Protein AF-A0A934BGX0-F1 (afdb_monomer_lite)

Sequence (223 aa):
MKITLNAKIITLFVIAGLLPFIITGVLSYEIASKSLHDQSFNQLVSVRDLKKRQIEGYFERIRADIAALSEDPTVCNAMKEMKRAFEEIGAERTHELYVTKNPFKKEKKIDYLNAIDGSEYSSLHALYHPYFKGLLEKCGYYDIFLIDPETGSIIYSAYKELDFGSNLINGPYANTNIAKLYKEVNNTAEHNVVTMIDFEPYAPSDFAPASFIATPISDGFNK

pLDDT: mean 93.62, std 8.59, range [42.03, 98.75]

Secondary structure (DSSP, 8-state):
-PPPHHHHHHHHHHHHHHHHHHHHHHHHHHHHHHHHHHHHHHHHHHHHHHHHHHHHHHHHHHHHHHHHHHT-HHHHHHHHHHHHHHHHH-HHHHHIIIIIS-SS-GGGGGG-----S--HHHHHHHHHHHHHHHHHHHHT-S--EEE-TTT-BEEEESS--TTTT-BTTTSTTTTSHHHHHHHHHHT-S-TT--EEEEEEEEGGGTTEEEEEEE-----SS--

Structure (mmCIF, N/CA/C/O backbone):
data_AF-A0A934BGX0-F1
#
_entry.id   AF-A0A934BGX0-F1
#
loop_
_atom_site.group_PDB
_atom_site.id
_atom_site.type_symbol
_atom_site.label_atom_id
_atom_site.label_alt_id
_atom_site.label_comp_id
_atom_site.label_asym_id
_atom_site.label_entity_id
_atom_site.label_seq_id
_atom_site.pdbx_PDB_ins_code
_atom_site.Cartn_x
_atom_site.Cartn_y
_atom_site.Cartn_z
_atom_site.occupancy
_atom_site.B_iso_or_equiv
_atom_site.auth_seq_id
_atom_site.auth_comp_id
_atom_site.auth_asym_id
_atom_site.auth_atom_id
_atom_site.pdbx_PDB_model_num
ATOM 1 N N . MET A 1 1 ? -71.531 4.951 57.708 1.00 55.88 1 MET A N 1
ATOM 2 C CA . MET A 1 1 ? -71.325 3.533 58.082 1.00 55.88 1 MET A CA 1
ATOM 3 C C . MET A 1 1 ? -70.183 3.473 59.099 1.00 55.88 1 MET A C 1
ATOM 5 O O . MET A 1 1 ? -69.076 3.863 58.751 1.00 55.88 1 MET A O 1
ATOM 9 N N . LYS A 1 2 ? -70.441 3.142 60.376 1.00 68.19 2 LYS A N 1
ATOM 10 C CA . LYS A 1 2 ? -69.383 3.098 61.408 1.00 68.19 2 LYS A CA 1
ATOM 11 C C . LYS A 1 2 ? -68.560 1.819 61.225 1.00 68.19 2 LYS A C 1
ATOM 13 O O . LYS A 1 2 ? -69.104 0.727 61.324 1.00 68.19 2 LYS A O 1
ATOM 18 N N . ILE A 1 3 ? -67.269 1.968 60.944 1.00 76.00 3 ILE A N 1
ATOM 19 C CA . ILE A 1 3 ? -66.327 0.848 60.808 1.00 76.00 3 ILE A CA 1
ATOM 20 C C . ILE A 1 3 ? -66.162 0.166 62.177 1.00 76.00 3 ILE A C 1
ATOM 22 O O . ILE A 1 3 ? -65.943 0.854 63.180 1.00 76.00 3 ILE A O 1
ATOM 26 N N . THR A 1 4 ? -66.262 -1.167 62.222 1.00 86.94 4 THR A N 1
ATOM 27 C CA . THR A 1 4 ? -66.072 -1.973 63.440 1.00 86.94 4 THR A CA 1
ATOM 28 C C . THR A 1 4 ? -64.607 -1.948 63.898 1.00 86.94 4 THR A C 1
ATOM 30 O O . THR A 1 4 ? -63.692 -1.792 63.090 1.00 86.94 4 THR A O 1
ATOM 33 N N . LEU A 1 5 ? -64.361 -2.086 65.206 1.00 85.44 5 LEU A N 1
ATOM 34 C CA . LEU A 1 5 ? -63.014 -1.995 65.792 1.00 85.44 5 LEU A CA 1
ATOM 35 C C . LEU A 1 5 ? -62.023 -2.989 65.152 1.00 85.44 5 LEU A C 1
ATOM 37 O O . LEU A 1 5 ? -60.900 -2.610 64.831 1.00 85.44 5 LEU A O 1
ATOM 41 N N . ASN A 1 6 ? -62.473 -4.215 64.869 1.00 83.19 6 ASN A N 1
ATOM 42 C CA . ASN A 1 6 ? -61.667 -5.249 64.212 1.00 83.19 6 ASN A CA 1
ATOM 43 C C . ASN A 1 6 ? -61.209 -4.833 62.806 1.00 83.19 6 ASN A C 1
ATOM 45 O O . ASN A 1 6 ? -60.045 -5.017 62.464 1.00 83.19 6 ASN A O 1
ATOM 49 N N . ALA A 1 7 ? -62.089 -4.213 62.012 1.00 85.25 7 ALA A N 1
ATOM 50 C CA . ALA A 1 7 ? -61.729 -3.727 60.683 1.00 85.25 7 ALA A CA 1
ATOM 51 C C . ALA A 1 7 ? -60.673 -2.610 60.745 1.00 85.25 7 ALA A C 1
ATOM 53 O O . ALA A 1 7 ? -59.767 -2.589 59.921 1.00 85.25 7 ALA A O 1
ATOM 54 N N . LYS A 1 8 ? -60.716 -1.724 61.753 1.00 85.56 8 LYS A N 1
ATOM 55 C CA . LYS A 1 8 ? -59.686 -0.681 61.927 1.00 85.56 8 LYS A CA 1
ATOM 56 C C . LYS A 1 8 ? -58.306 -1.262 62.237 1.00 85.56 8 LYS A C 1
ATOM 58 O O . LYS A 1 8 ? -57.317 -0.790 61.685 1.00 85.56 8 LYS A O 1
ATOM 63 N N . ILE A 1 9 ? -58.249 -2.274 63.105 1.00 88.56 9 ILE A N 1
ATOM 64 C CA . ILE A 1 9 ? -56.993 -2.932 63.492 1.00 88.56 9 ILE A CA 1
ATOM 65 C C . ILE A 1 9 ? -56.390 -3.666 62.287 1.00 88.56 9 ILE A C 1
ATOM 67 O O . ILE A 1 9 ? -55.212 -3.486 61.994 1.00 88.56 9 ILE A O 1
ATOM 71 N N . ILE A 1 10 ? -57.200 -4.419 61.534 1.00 89.69 10 ILE A N 1
ATOM 72 C CA . ILE A 1 10 ? -56.742 -5.145 60.338 1.00 89.69 10 ILE A CA 1
ATOM 73 C C . ILE A 1 10 ? -56.203 -4.177 59.277 1.00 89.69 10 ILE A C 1
ATOM 75 O O . ILE A 1 10 ? -55.109 -4.393 58.761 1.00 89.69 10 ILE A O 1
ATOM 79 N N . THR A 1 11 ? -56.910 -3.079 58.989 1.00 88.81 11 THR A N 1
ATOM 80 C CA . THR A 1 11 ? -56.446 -2.081 58.011 1.00 88.81 11 THR A CA 1
ATOM 81 C C . THR A 1 11 ? -55.114 -1.450 58.420 1.00 88.81 11 THR A C 1
ATOM 83 O O . THR A 1 11 ? -54.248 -1.254 57.570 1.00 88.81 11 THR A O 1
ATOM 86 N N . LEU A 1 12 ? -54.916 -1.173 59.713 1.00 90.69 12 LEU A N 1
ATOM 87 C CA . LEU A 1 12 ? -53.654 -0.636 60.226 1.00 90.69 12 LEU A CA 1
ATOM 88 C C . LEU A 1 12 ? -52.491 -1.613 59.996 1.00 90.69 12 LEU A C 1
ATOM 90 O O . LEU A 1 12 ? -51.444 -1.201 59.503 1.00 90.69 12 LEU A O 1
ATOM 94 N N . PHE A 1 13 ? -52.684 -2.900 60.299 1.00 91.56 13 PHE A N 1
ATOM 95 C CA . PHE A 1 13 ? -51.665 -3.932 60.076 1.00 91.56 13 PHE A CA 1
ATOM 96 C C . PHE A 1 13 ? -51.359 -4.150 58.590 1.00 91.56 13 PHE A C 1
ATOM 98 O O . PHE A 1 13 ? -50.195 -4.294 58.223 1.00 91.56 13 PHE A O 1
ATOM 105 N N . VAL A 1 14 ? -52.377 -4.123 57.726 1.00 92.06 14 VAL A N 1
ATOM 106 C CA . VAL A 1 14 ? -52.204 -4.245 56.269 1.00 92.06 14 VAL A CA 1
ATOM 107 C C . VAL A 1 14 ? -51.388 -3.078 55.717 1.00 92.06 14 VAL A C 1
ATOM 109 O O . VAL A 1 14 ? -50.445 -3.303 54.963 1.00 92.06 14 VAL A O 1
ATOM 112 N N . ILE A 1 15 ? -51.694 -1.843 56.124 1.00 92.00 15 ILE A N 1
ATOM 113 C CA . ILE A 1 15 ? -50.919 -0.666 55.709 1.00 92.00 15 ILE A CA 1
ATOM 114 C C . ILE A 1 15 ? -49.491 -0.747 56.261 1.00 92.00 15 ILE A C 1
ATOM 116 O O . ILE A 1 15 ? -48.544 -0.530 55.510 1.00 92.00 15 ILE A O 1
ATOM 120 N N . ALA A 1 16 ? -49.324 -1.108 57.537 1.00 92.38 16 ALA A N 1
ATOM 121 C CA . ALA A 1 16 ? -48.012 -1.224 58.169 1.00 92.38 16 ALA A CA 1
ATOM 122 C C . ALA A 1 16 ? -47.118 -2.296 57.518 1.00 92.38 16 ALA A C 1
ATOM 124 O O . ALA A 1 16 ? -45.903 -2.136 57.516 1.00 92.38 16 ALA A O 1
ATOM 125 N N . GLY A 1 17 ? -47.698 -3.361 56.952 1.00 91.31 17 GLY A N 1
ATOM 126 C CA . GLY A 1 17 ? -46.958 -4.398 56.226 1.00 91.31 17 GLY A CA 1
ATOM 127 C C . GLY A 1 17 ? -46.719 -4.079 54.745 1.00 91.31 17 GLY A C 1
ATOM 128 O O . GLY A 1 17 ? -45.614 -4.274 54.243 1.00 91.31 17 GLY A O 1
ATOM 129 N N . LEU A 1 18 ? -47.732 -3.571 54.035 1.00 94.56 18 LEU A N 1
ATOM 130 C CA . LEU A 1 18 ? -47.643 -3.313 52.592 1.00 94.56 18 LEU A CA 1
ATOM 131 C C . LEU A 1 18 ? -46.822 -2.070 52.258 1.00 94.56 18 LEU A C 1
ATOM 133 O O . LEU A 1 18 ? -46.122 -2.058 51.250 1.00 94.56 18 LEU A O 1
ATOM 137 N N . LEU A 1 19 ? -46.903 -1.023 53.078 1.00 93.06 19 LEU A N 1
ATOM 138 C CA . LEU A 1 19 ? -46.254 0.250 52.775 1.00 93.06 19 LEU A CA 1
ATOM 139 C C . LEU A 1 19 ? -44.718 0.133 52.741 1.00 93.06 19 LEU A C 1
ATOM 141 O O . LEU A 1 19 ? -44.136 0.547 51.737 1.00 93.06 19 LEU A O 1
ATOM 145 N N . PRO A 1 20 ? -44.046 -0.501 53.724 1.00 94.75 20 PRO A N 1
ATOM 146 C CA . PRO A 1 20 ? -42.614 -0.774 53.633 1.00 94.75 20 PRO A CA 1
ATOM 147 C C . PRO A 1 20 ? -42.264 -1.652 52.432 1.00 94.75 20 PRO A C 1
ATOM 149 O O . PRO A 1 20 ? -41.275 -1.377 51.766 1.00 94.75 20 PRO A O 1
ATOM 152 N N . PHE A 1 21 ? -43.094 -2.655 52.117 1.00 95.62 21 PHE A N 1
ATOM 153 C CA . PHE A 1 21 ? -42.855 -3.565 50.996 1.00 95.62 21 PHE A CA 1
ATOM 154 C C . PHE A 1 21 ? -42.872 -2.838 49.644 1.00 95.62 21 PHE A C 1
ATOM 156 O O . PHE A 1 21 ? -41.982 -3.038 48.818 1.00 95.62 21 PHE A O 1
ATOM 163 N N . ILE A 1 22 ? -43.842 -1.943 49.434 1.00 95.56 22 ILE A N 1
ATOM 164 C CA . ILE A 1 22 ? -43.929 -1.112 48.225 1.00 95.56 22 ILE A CA 1
ATOM 165 C C . ILE A 1 22 ? -42.720 -0.178 48.134 1.00 95.56 22 ILE A C 1
ATOM 167 O O . ILE A 1 22 ? -42.096 -0.104 47.078 1.00 95.56 22 ILE A O 1
ATOM 171 N N . ILE A 1 23 ? -42.354 0.489 49.236 1.00 95.56 23 ILE A N 1
ATOM 172 C CA . ILE A 1 23 ? -41.185 1.379 49.275 1.00 95.56 23 ILE A CA 1
ATOM 173 C C . ILE A 1 23 ? -39.917 0.599 48.922 1.00 95.56 23 ILE A C 1
ATOM 175 O O . ILE A 1 23 ? -39.161 1.026 48.051 1.00 95.56 23 ILE A O 1
ATOM 179 N N . THR A 1 24 ? -39.706 -0.569 49.536 1.00 96.06 24 THR A N 1
ATOM 180 C CA . THR A 1 24 ? -38.562 -1.423 49.205 1.00 96.06 24 THR A CA 1
ATOM 181 C C . THR A 1 24 ? -38.605 -1.885 47.757 1.00 96.06 24 THR A C 1
ATOM 183 O O . THR A 1 24 ? -37.580 -1.839 47.099 1.00 96.06 24 THR A O 1
ATOM 186 N N . GLY A 1 25 ? -39.772 -2.261 47.227 1.00 96.94 25 GLY A N 1
ATOM 187 C CA . GLY A 1 25 ? -39.913 -2.708 45.843 1.00 96.94 25 GLY A CA 1
ATOM 188 C C . GLY A 1 25 ? -39.548 -1.622 44.833 1.00 96.94 25 GLY A C 1
ATOM 189 O O . GLY A 1 25 ? -38.800 -1.896 43.899 1.00 96.94 25 GLY A O 1
ATOM 190 N N . VAL A 1 26 ? -40.014 -0.386 45.043 1.00 97.00 26 VAL A N 1
ATOM 191 C CA . VAL A 1 26 ? -39.687 0.757 44.173 1.00 97.00 26 VAL A CA 1
ATOM 192 C C . VAL A 1 26 ? -38.203 1.103 44.265 1.00 97.00 26 VAL A C 1
ATOM 194 O O . VAL A 1 26 ? -37.542 1.182 43.234 1.00 97.00 26 VAL A O 1
ATOM 197 N N . LEU A 1 27 ? -37.651 1.221 45.479 1.00 97.19 27 LEU A N 1
ATOM 198 C CA . LEU A 1 27 ? -36.223 1.499 45.669 1.00 97.19 27 LEU A CA 1
ATOM 199 C C . LEU A 1 27 ? -35.347 0.392 45.067 1.00 97.19 27 LEU A C 1
ATOM 201 O O . LEU A 1 27 ? -34.373 0.679 44.376 1.00 97.19 27 LEU A O 1
ATOM 205 N N . SER A 1 28 ? -35.699 -0.878 45.286 1.00 97.31 28 SER A N 1
ATOM 206 C CA . SER A 1 28 ? -34.993 -2.018 44.698 1.00 97.31 28 SER A CA 1
ATOM 207 C C . SER A 1 28 ? -35.088 -2.020 43.177 1.00 97.31 28 SER A C 1
ATOM 209 O O . SER A 1 28 ? -34.086 -2.295 42.524 1.00 97.31 28 SER A O 1
ATOM 211 N N . TYR A 1 29 ? -36.248 -1.690 42.605 1.00 96.75 29 TYR A N 1
ATOM 212 C CA . TYR A 1 29 ? -36.420 -1.584 41.158 1.00 96.75 29 TYR A CA 1
ATOM 213 C C . TYR A 1 29 ? -35.572 -0.452 40.564 1.00 96.75 29 TYR A C 1
ATOM 215 O O . TYR A 1 29 ? -34.879 -0.674 39.573 1.00 96.75 29 TYR A O 1
ATOM 223 N N . GLU A 1 30 ? -35.561 0.733 41.180 1.00 96.12 30 GLU A N 1
ATOM 224 C CA . GLU A 1 30 ? -34.737 1.864 40.737 1.00 96.12 30 GLU A CA 1
ATOM 225 C C . GLU A 1 30 ? -33.240 1.549 40.819 1.00 96.12 30 GLU A C 1
ATOM 227 O O . GLU A 1 30 ? -32.511 1.782 39.854 1.00 96.12 30 GLU A O 1
ATOM 232 N N . ILE A 1 31 ? -32.782 0.964 41.932 1.00 96.25 31 ILE A N 1
ATOM 233 C CA . ILE A 1 31 ? -31.381 0.562 42.119 1.00 96.25 31 ILE A CA 1
ATOM 234 C C . ILE A 1 31 ? -30.989 -0.516 41.105 1.00 96.25 31 ILE A C 1
ATOM 236 O O . ILE A 1 31 ? -29.939 -0.399 40.474 1.00 96.25 31 ILE A O 1
ATOM 240 N N . ALA A 1 32 ? -31.819 -1.547 40.922 1.00 96.62 32 ALA A N 1
ATOM 241 C CA . ALA A 1 32 ? -31.542 -2.632 39.984 1.00 96.62 32 ALA A CA 1
ATOM 242 C C . ALA A 1 32 ? -31.513 -2.129 38.536 1.00 96.62 32 ALA A C 1
ATOM 244 O O . ALA A 1 32 ? -30.578 -2.437 37.800 1.00 96.62 32 ALA A O 1
ATOM 245 N N . SER A 1 33 ? -32.494 -1.313 38.145 1.00 96.56 33 SER A N 1
ATOM 246 C CA . SER A 1 33 ? -32.567 -0.712 36.811 1.00 96.56 33 SER A CA 1
ATOM 247 C C . SER A 1 33 ? -31.351 0.176 36.534 1.00 96.56 33 SER A C 1
ATOM 249 O O . SER A 1 33 ? -30.670 -0.002 35.522 1.00 96.56 33 SER A O 1
ATOM 251 N N . LYS A 1 34 ? -31.004 1.062 37.479 1.00 97.00 34 LYS A N 1
ATOM 252 C CA . LYS A 1 34 ? -29.818 1.918 37.383 1.00 97.00 34 LYS A CA 1
ATOM 253 C C . LYS A 1 34 ? -28.528 1.099 37.299 1.00 97.00 34 LYS A C 1
ATOM 255 O O . LYS A 1 34 ? -27.721 1.340 36.411 1.00 97.00 34 LYS A O 1
ATOM 260 N N . SER A 1 35 ? -28.358 0.095 38.159 1.00 97.12 35 SER A N 1
ATOM 261 C CA . SER A 1 35 ? -27.165 -0.758 38.162 1.00 97.12 35 SER A CA 1
ATOM 262 C C . SER A 1 35 ? -27.016 -1.557 36.866 1.00 97.12 35 SER A C 1
ATOM 264 O O . SER A 1 35 ? -25.900 -1.695 36.375 1.00 97.12 35 SER A O 1
ATOM 266 N N . LEU A 1 36 ? -28.110 -2.077 36.298 1.00 95.56 36 LEU A N 1
ATOM 267 C CA . LEU A 1 36 ? -28.082 -2.793 35.017 1.00 95.56 36 LEU A CA 1
ATOM 268 C C . LEU A 1 36 ? -27.739 -1.856 33.854 1.00 95.56 36 LEU A C 1
ATOM 270 O O . LEU A 1 36 ? -26.988 -2.239 32.951 1.00 95.56 36 LEU A O 1
ATOM 274 N N . HIS A 1 37 ? -28.258 -0.627 33.882 1.00 96.31 37 HIS A N 1
ATOM 275 C CA . HIS A 1 37 ? -27.925 0.401 32.903 1.00 96.31 37 HIS A CA 1
ATOM 276 C C . HIS A 1 37 ? -26.442 0.790 32.980 1.00 96.31 37 HIS A C 1
ATOM 278 O O . HIS A 1 37 ? -25.738 0.711 31.972 1.00 96.31 37 HIS A O 1
ATOM 284 N N . ASP A 1 38 ? -25.951 1.115 34.179 1.00 96.75 38 ASP A N 1
ATOM 285 C CA . ASP A 1 38 ? -24.550 1.462 34.431 1.00 96.75 38 ASP A CA 1
ATOM 286 C C . ASP A 1 38 ? -23.617 0.306 34.035 1.00 96.75 38 ASP A C 1
ATOM 288 O O . ASP A 1 38 ? -22.591 0.516 33.389 1.00 96.75 38 ASP A O 1
ATOM 292 N N . GLN A 1 39 ? -23.992 -0.938 34.349 1.00 95.75 39 GLN A N 1
ATOM 293 C CA . GLN A 1 39 ? -23.242 -2.128 33.949 1.00 95.75 39 GLN A CA 1
ATOM 294 C C . GLN A 1 39 ? -23.176 -2.284 32.423 1.00 95.75 39 GLN A C 1
ATOM 296 O O . GLN A 1 39 ? -22.096 -2.532 31.883 1.00 95.75 39 GLN A O 1
ATOM 301 N N . SER A 1 40 ? -24.298 -2.103 31.720 1.00 95.25 40 SER A N 1
ATOM 302 C CA . SER A 1 40 ? -24.351 -2.183 30.252 1.00 95.25 40 SER A CA 1
ATOM 303 C C . SER A 1 40 ? -23.496 -1.092 29.601 1.00 95.25 40 SER A C 1
ATOM 305 O O . SER A 1 40 ? -22.752 -1.354 28.654 1.00 95.25 40 SER A O 1
ATOM 307 N N . PHE A 1 41 ? -23.540 0.125 30.147 1.00 95.94 41 PHE A N 1
ATOM 308 C CA . PHE A 1 41 ? -22.715 1.237 29.687 1.00 95.94 41 PHE A CA 1
ATOM 309 C C . PHE A 1 41 ? -21.220 0.974 29.916 1.00 95.94 41 PHE A C 1
ATOM 311 O O . PHE A 1 41 ? -20.413 1.115 28.996 1.00 95.94 41 PHE A O 1
ATOM 318 N N . ASN A 1 42 ? -20.844 0.503 31.107 1.00 96.56 42 ASN A N 1
ATOM 319 C CA . ASN A 1 42 ? -19.462 0.144 31.435 1.00 96.56 42 ASN A CA 1
ATOM 320 C C . ASN A 1 42 ? -18.923 -0.990 30.547 1.00 96.56 42 ASN A C 1
ATOM 322 O O . ASN A 1 42 ? -17.737 -1.002 30.199 1.00 96.56 42 ASN A O 1
ATOM 326 N N . GLN A 1 43 ? -19.781 -1.923 30.126 1.00 96.19 43 GLN A N 1
ATOM 327 C CA . GLN A 1 43 ? -19.404 -2.962 29.171 1.00 96.19 43 GLN A CA 1
ATOM 328 C C . GLN A 1 43 ? -19.094 -2.375 27.788 1.00 96.19 43 GLN A C 1
ATOM 330 O O . GLN A 1 43 ? -18.069 -2.723 27.199 1.00 96.19 43 GLN A O 1
ATOM 335 N N . LEU A 1 44 ? -19.914 -1.445 27.287 1.00 95.81 44 LEU A N 1
ATOM 336 C CA . LEU A 1 44 ? -19.641 -0.740 26.028 1.00 95.81 44 LEU A CA 1
ATOM 337 C C . LEU A 1 44 ? -18.348 0.078 26.099 1.00 95.81 44 LEU A C 1
ATOM 339 O O . LEU A 1 44 ? -17.555 0.047 25.159 1.00 95.81 44 LEU A O 1
ATOM 343 N N . VAL A 1 45 ? -18.103 0.755 27.224 1.00 97.00 45 VAL A N 1
ATOM 344 C CA . VAL A 1 45 ? -16.843 1.467 27.490 1.00 97.00 45 VAL A CA 1
ATOM 345 C C . VAL A 1 45 ? -15.656 0.506 27.423 1.00 97.00 45 VAL A C 1
ATOM 347 O O . VAL A 1 45 ? -14.690 0.775 26.714 1.00 97.00 45 VAL A O 1
ATOM 350 N N . SER A 1 46 ? -15.759 -0.658 28.063 1.00 97.25 46 SER A N 1
ATOM 351 C CA . SER A 1 46 ? -14.702 -1.676 28.041 1.00 97.25 46 SER A CA 1
ATOM 352 C C . SER A 1 46 ? -14.431 -2.196 26.625 1.00 97.25 46 SER A C 1
ATOM 354 O O . SER A 1 46 ? -13.274 -2.323 26.222 1.00 97.25 46 SER A O 1
ATOM 356 N N . VAL A 1 47 ? -15.483 -2.461 25.841 1.00 96.81 47 VAL A N 1
ATOM 357 C CA . VAL A 1 47 ? -15.361 -2.892 24.437 1.00 96.81 47 VAL A CA 1
ATOM 358 C C . VAL A 1 47 ? -14.726 -1.799 23.581 1.00 96.81 47 VAL A C 1
ATOM 360 O O . VAL A 1 47 ? -13.814 -2.091 22.807 1.00 96.81 47 VAL A O 1
ATOM 363 N N . ARG A 1 48 ? -15.152 -0.542 23.739 1.00 96.75 48 ARG A N 1
ATOM 364 C CA . ARG A 1 48 ? -14.557 0.615 23.060 1.00 96.75 48 ARG A CA 1
ATOM 365 C C . ARG A 1 48 ? -13.067 0.731 23.373 1.00 96.75 48 ARG A C 1
ATOM 367 O O . ARG A 1 48 ? -12.268 0.868 22.453 1.00 96.75 48 ARG A O 1
ATOM 374 N N . ASP A 1 49 ? -12.682 0.634 24.642 1.00 97.31 49 ASP A N 1
ATOM 375 C CA . ASP A 1 49 ? -11.289 0.787 25.074 1.00 97.31 49 ASP A CA 1
ATOM 376 C C . ASP A 1 49 ? -10.412 -0.396 24.624 1.00 97.31 49 ASP A C 1
ATOM 378 O O . ASP A 1 49 ? -9.231 -0.227 24.312 1.00 97.31 49 ASP A O 1
ATOM 382 N N . LEU A 1 50 ? -10.978 -1.604 24.543 1.00 96.94 50 LEU A N 1
ATOM 383 C CA . LEU A 1 50 ? -10.323 -2.757 23.919 1.00 96.94 50 LEU A CA 1
ATOM 384 C C . LEU A 1 50 ? -10.115 -2.542 22.417 1.00 96.94 50 LEU A C 1
ATOM 386 O O . LEU A 1 50 ? -9.022 -2.792 21.914 1.00 96.94 50 LEU A O 1
ATOM 390 N N . LYS A 1 51 ? -11.135 -2.052 21.704 1.00 96.50 51 LYS A N 1
ATOM 391 C CA . LYS A 1 51 ? -11.040 -1.783 20.264 1.00 96.50 51 LYS A CA 1
ATOM 392 C C . LYS A 1 51 ? -10.062 -0.661 19.948 1.00 96.50 51 LYS A C 1
ATOM 394 O O . LYS A 1 51 ? -9.273 -0.814 19.023 1.00 96.50 51 LYS A O 1
ATOM 399 N N . LYS A 1 52 ? -10.041 0.398 20.758 1.00 95.88 52 LYS A N 1
ATOM 400 C CA . LYS A 1 52 ? -9.031 1.455 20.675 1.00 95.88 52 LYS A CA 1
ATOM 401 C C . LYS A 1 52 ? -7.619 0.872 20.771 1.00 95.88 52 LYS A C 1
ATOM 403 O O . LYS A 1 52 ? -6.834 1.049 19.848 1.00 95.88 52 LYS A O 1
ATOM 408 N N . ARG A 1 53 ? -7.331 0.099 21.826 1.00 96.75 53 ARG A N 1
ATOM 409 C CA . ARG A 1 53 ? -6.017 -0.544 22.005 1.00 96.75 53 ARG A CA 1
ATOM 410 C C . ARG A 1 53 ? -5.659 -1.503 20.872 1.00 96.75 53 ARG A C 1
ATOM 412 O O . ARG A 1 53 ? -4.496 -1.591 20.503 1.00 96.75 53 ARG A O 1
ATOM 419 N N . GLN A 1 54 ? -6.641 -2.218 20.323 1.00 95.00 54 GLN A N 1
ATOM 420 C CA . GLN A 1 54 ? -6.427 -3.103 19.179 1.00 95.00 54 GLN A CA 1
ATOM 421 C C . GLN A 1 54 ? -5.979 -2.319 17.937 1.00 95.00 54 GLN A C 1
ATOM 423 O O . GLN A 1 54 ? -5.059 -2.754 17.252 1.00 95.00 54 GLN A O 1
ATOM 428 N N . ILE A 1 55 ? -6.609 -1.174 17.663 1.00 92.56 55 ILE A N 1
ATOM 429 C CA . ILE A 1 55 ? -6.268 -0.308 16.527 1.00 92.56 55 ILE A CA 1
ATOM 430 C C . ILE A 1 55 ? -4.905 0.359 16.742 1.00 92.56 55 ILE A C 1
ATOM 432 O O . ILE A 1 55 ? -4.053 0.300 15.862 1.00 92.56 55 ILE A O 1
ATOM 436 N N . GLU A 1 56 ? -4.664 0.937 17.921 1.00 93.44 56 GLU A N 1
ATOM 437 C CA . GLU A 1 56 ? -3.370 1.548 18.256 1.00 93.44 56 GLU A CA 1
ATOM 438 C C . GLU A 1 56 ? -2.236 0.519 18.159 1.00 93.44 56 GLU A C 1
ATOM 440 O O . GLU A 1 56 ? -1.238 0.756 17.487 1.00 93.44 56 GLU A O 1
ATOM 445 N N . GLY A 1 57 ? -2.421 -0.673 18.734 1.00 94.31 57 GLY A N 1
ATOM 446 C CA . GLY A 1 57 ? -1.432 -1.749 18.662 1.00 94.31 57 GLY A CA 1
ATOM 447 C C . GLY A 1 57 ? -1.212 -2.306 17.252 1.00 94.31 57 GLY A C 1
ATOM 448 O O . GLY A 1 57 ? -0.126 -2.800 16.956 1.00 94.31 57 GLY A O 1
ATOM 449 N N . TYR A 1 58 ? -2.216 -2.233 16.374 1.00 90.75 58 TYR A N 1
ATOM 450 C CA . TYR A 1 58 ? -2.053 -2.572 14.962 1.00 90.75 58 TYR A CA 1
ATOM 451 C C . TYR A 1 58 ? -1.130 -1.570 14.259 1.00 90.75 58 TYR A C 1
ATOM 453 O O . TYR A 1 58 ? -0.173 -1.989 13.615 1.00 90.75 58 TYR A O 1
ATOM 461 N N . PHE A 1 59 ? -1.343 -0.264 14.442 1.00 89.38 59 PHE A N 1
ATOM 462 C CA . PHE A 1 59 ? -0.481 0.754 13.833 1.00 89.38 59 PHE A CA 1
ATOM 463 C C . PHE A 1 59 ? 0.944 0.749 14.386 1.00 89.38 59 PHE A C 1
ATOM 465 O O . PHE A 1 59 ? 1.887 0.865 13.608 1.00 89.38 59 PHE A O 1
ATOM 472 N N . GLU A 1 60 ? 1.121 0.541 15.692 1.00 92.19 60 GLU A N 1
ATOM 473 C CA . GLU A 1 60 ? 2.459 0.397 16.282 1.00 92.19 60 GLU A CA 1
ATOM 474 C C . GLU A 1 60 ? 3.217 -0.807 15.713 1.00 92.19 60 GLU A C 1
ATOM 476 O O . GLU A 1 60 ? 4.416 -0.723 15.456 1.00 92.19 60 GLU A O 1
ATOM 481 N N . ARG A 1 61 ? 2.516 -1.915 15.439 1.00 91.81 61 ARG A N 1
ATOM 482 C CA . ARG A 1 61 ? 3.114 -3.070 14.763 1.00 91.81 61 ARG A CA 1
ATOM 483 C C . ARG A 1 61 ? 3.562 -2.720 13.349 1.00 91.81 61 ARG A C 1
ATOM 485 O O . ARG A 1 61 ? 4.705 -2.989 13.016 1.00 91.81 61 ARG A O 1
ATOM 492 N N . ILE A 1 62 ? 2.699 -2.091 12.547 1.00 90.81 62 ILE A N 1
ATOM 493 C CA . ILE A 1 62 ? 3.058 -1.707 11.174 1.00 90.81 62 ILE A CA 1
ATOM 494 C C . ILE A 1 62 ? 4.274 -0.770 11.176 1.00 90.81 62 ILE A C 1
ATOM 496 O O . ILE A 1 62 ? 5.168 -0.931 10.350 1.00 90.81 62 ILE A O 1
ATOM 500 N N . ARG A 1 63 ? 4.333 0.182 12.119 1.00 91.56 63 ARG A N 1
ATOM 501 C CA . ARG A 1 63 ? 5.488 1.077 12.275 1.00 91.56 63 ARG A CA 1
ATOM 502 C C . ARG A 1 63 ? 6.777 0.315 12.569 1.00 91.56 63 ARG A C 1
ATOM 504 O O . ARG A 1 63 ? 7.796 0.593 11.946 1.00 91.56 63 ARG A O 1
ATOM 511 N N . ALA A 1 64 ? 6.734 -0.636 13.499 1.00 91.31 64 ALA A N 1
ATOM 512 C CA . ALA A 1 64 ? 7.896 -1.453 13.836 1.00 91.31 64 ALA A CA 1
ATOM 513 C C . ALA A 1 64 ? 8.335 -2.341 12.661 1.00 91.31 64 ALA A C 1
ATOM 515 O O . ALA A 1 64 ? 9.528 -2.436 12.378 1.00 91.31 64 ALA A O 1
ATOM 516 N N . ASP A 1 65 ? 7.376 -2.948 11.960 1.00 91.31 65 ASP A N 1
ATOM 517 C CA . ASP A 1 65 ? 7.638 -3.799 10.803 1.00 91.31 65 ASP A CA 1
ATOM 518 C C . ASP A 1 65 ? 8.310 -2.997 9.677 1.00 91.31 65 ASP A C 1
ATOM 520 O O . ASP A 1 65 ? 9.366 -3.394 9.191 1.00 91.31 65 ASP A O 1
ATOM 524 N N . ILE A 1 66 ? 7.749 -1.844 9.282 1.00 91.44 66 ILE A N 1
ATOM 525 C CA . ILE A 1 66 ? 8.300 -1.055 8.171 1.00 91.44 66 ILE A CA 1
ATOM 526 C C . ILE A 1 66 ? 9.675 -0.459 8.496 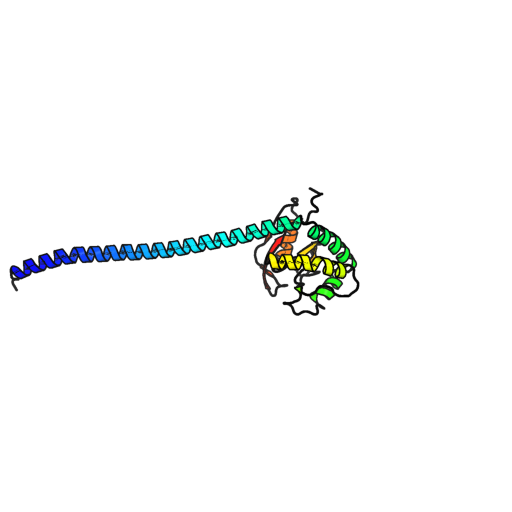1.00 91.44 66 ILE A C 1
ATOM 528 O O . ILE A 1 66 ? 10.534 -0.431 7.619 1.00 91.44 66 ILE A O 1
ATOM 532 N N . ALA A 1 67 ? 9.918 -0.068 9.751 1.00 90.06 67 ALA A N 1
ATOM 533 C CA . ALA A 1 67 ? 11.233 0.393 10.195 1.00 90.06 67 ALA A CA 1
ATOM 534 C C . ALA A 1 67 ? 12.295 -0.718 10.112 1.00 90.06 67 ALA A C 1
ATOM 536 O O . ALA A 1 67 ? 13.422 -0.477 9.686 1.00 90.06 67 ALA A O 1
ATOM 537 N N . ALA A 1 68 ? 11.938 -1.956 10.470 1.00 89.88 68 ALA A N 1
ATOM 538 C CA . ALA A 1 68 ? 12.843 -3.093 10.311 1.00 89.88 68 ALA A CA 1
ATOM 539 C C . ALA A 1 68 ? 13.109 -3.406 8.827 1.00 89.88 68 ALA A C 1
ATOM 541 O O . ALA A 1 68 ? 14.227 -3.752 8.453 1.00 89.88 68 ALA A O 1
ATOM 542 N N . LEU A 1 69 ? 12.092 -3.258 7.974 1.00 90.44 69 LEU A N 1
ATOM 543 C CA . LEU A 1 69 ? 12.199 -3.504 6.537 1.00 90.44 69 LEU A CA 1
ATOM 544 C C . LEU A 1 69 ? 13.049 -2.469 5.802 1.00 90.44 69 LEU A C 1
ATOM 546 O O . LEU A 1 69 ? 13.731 -2.833 4.849 1.00 90.44 69 LEU A O 1
ATOM 550 N N . SER A 1 70 ? 13.039 -1.203 6.225 1.00 89.75 70 SER A N 1
ATOM 551 C CA . SER A 1 70 ? 13.882 -0.172 5.605 1.00 89.75 70 SER A CA 1
ATOM 552 C C . SER A 1 70 ? 15.375 -0.386 5.800 1.00 89.75 70 SER A C 1
ATOM 554 O O . SER A 1 70 ? 16.160 0.170 5.039 1.00 89.75 70 SER A O 1
ATOM 556 N N . GLU A 1 71 ? 15.755 -1.180 6.800 1.00 88.81 71 GLU A N 1
ATOM 557 C CA . GLU A 1 71 ? 17.141 -1.552 7.087 1.00 88.81 71 GLU A CA 1
ATOM 558 C C . GLU A 1 71 ? 17.477 -2.975 6.593 1.00 88.81 71 GLU A C 1
ATOM 560 O O . GLU A 1 71 ? 18.619 -3.423 6.718 1.00 88.81 71 GLU A O 1
ATOM 565 N N . ASP A 1 72 ? 16.509 -3.708 6.022 1.00 92.31 72 ASP A N 1
ATOM 566 C CA . ASP A 1 72 ? 16.731 -5.063 5.515 1.00 92.31 72 ASP A CA 1
ATOM 567 C C . ASP A 1 72 ? 17.643 -5.020 4.268 1.00 92.31 72 ASP A C 1
ATOM 569 O O . ASP A 1 72 ? 17.304 -4.378 3.266 1.00 92.31 72 ASP A O 1
ATOM 573 N N . PRO A 1 73 ? 18.787 -5.736 4.262 1.00 93.50 73 PRO A N 1
ATOM 574 C CA . PRO A 1 73 ? 19.715 -5.722 3.132 1.00 93.50 73 PRO A CA 1
ATOM 575 C C . PRO A 1 73 ? 19.086 -6.155 1.802 1.00 93.50 73 PRO A C 1
ATOM 577 O O . PRO A 1 73 ? 19.486 -5.675 0.743 1.00 93.50 73 PRO A O 1
ATOM 580 N N . THR A 1 74 ? 18.095 -7.048 1.837 1.00 95.12 74 THR A N 1
ATOM 581 C CA . THR A 1 74 ? 17.342 -7.499 0.660 1.00 95.12 74 THR A CA 1
ATOM 582 C C . THR A 1 74 ? 16.508 -6.362 0.093 1.00 95.12 74 THR A C 1
ATOM 584 O O . THR A 1 74 ? 16.504 -6.180 -1.121 1.00 95.12 74 THR A O 1
ATOM 587 N N . VAL A 1 75 ? 15.846 -5.574 0.946 1.00 95.62 75 VAL A N 1
ATOM 588 C CA . VAL A 1 75 ? 15.062 -4.398 0.530 1.00 95.62 75 VAL A CA 1
ATOM 589 C C . VAL A 1 75 ? 15.979 -3.316 -0.036 1.00 95.62 75 VAL A C 1
ATOM 591 O O . VAL A 1 75 ? 15.699 -2.782 -1.109 1.00 95.62 75 VAL A O 1
ATOM 594 N N . CYS A 1 76 ? 17.115 -3.050 0.614 1.00 94.06 76 CYS A N 1
ATOM 595 C CA . CYS A 1 76 ? 18.118 -2.101 0.126 1.00 94.06 76 CYS A CA 1
ATOM 596 C C . CY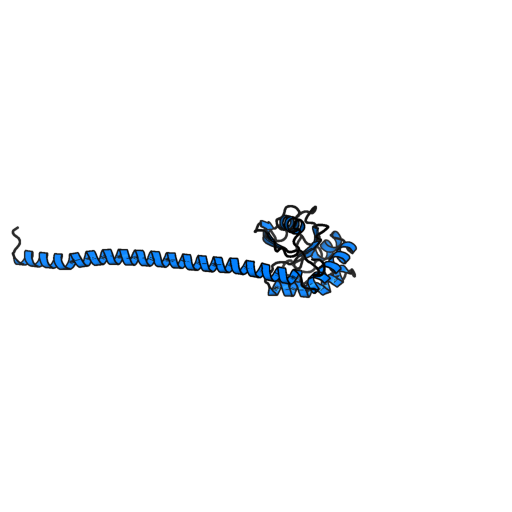S A 1 76 ? 18.693 -2.505 -1.240 1.00 94.06 76 CYS A C 1
ATOM 598 O O . CYS A 1 76 ? 18.791 -1.670 -2.142 1.00 94.06 76 CYS A O 1
ATOM 600 N N . ASN A 1 77 ? 19.046 -3.782 -1.418 1.00 96.00 77 ASN A N 1
ATOM 601 C CA . ASN A 1 77 ? 19.542 -4.298 -2.695 1.00 96.00 77 ASN A CA 1
ATOM 602 C C . ASN A 1 77 ? 18.450 -4.263 -3.768 1.00 96.00 77 ASN A C 1
ATOM 604 O O . ASN A 1 77 ? 18.700 -3.770 -4.865 1.00 96.00 77 ASN A O 1
ATOM 608 N N . ALA A 1 78 ? 17.227 -4.685 -3.429 1.00 97.38 78 ALA A N 1
ATOM 609 C CA . ALA A 1 78 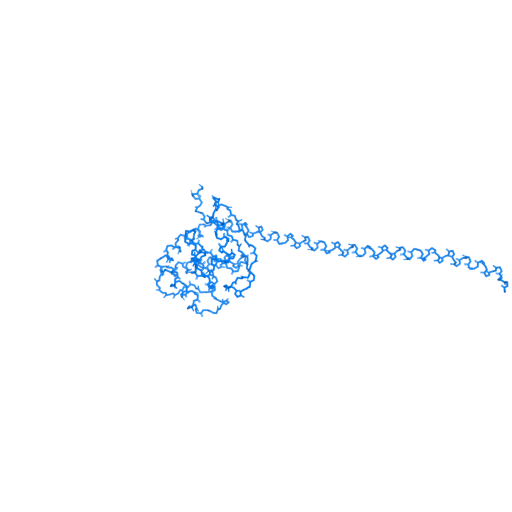? 16.087 -4.622 -4.333 1.00 97.38 78 ALA A CA 1
ATOM 610 C C . ALA A 1 78 ? 15.837 -3.193 -4.809 1.00 97.38 78 ALA A C 1
ATOM 612 O O . ALA A 1 78 ? 15.714 -2.973 -6.007 1.00 97.38 78 ALA A O 1
ATOM 613 N N . MET A 1 79 ? 15.831 -2.212 -3.905 1.00 96.75 79 MET A N 1
ATOM 614 C CA . MET A 1 79 ? 15.656 -0.808 -4.264 1.00 96.75 79 MET A CA 1
ATOM 615 C C . MET A 1 79 ? 16.746 -0.327 -5.232 1.00 96.75 79 MET A C 1
ATOM 617 O O . MET A 1 79 ? 16.428 0.259 -6.266 1.00 96.75 79 MET A O 1
ATOM 621 N N . LYS A 1 80 ? 18.023 -0.609 -4.938 1.00 95.94 80 LYS A N 1
ATOM 622 C CA . LYS A 1 80 ? 19.163 -0.197 -5.776 1.00 95.94 80 LYS A CA 1
ATOM 623 C C . LYS A 1 80 ? 19.121 -0.844 -7.168 1.00 95.94 80 LYS A C 1
ATOM 625 O O . LYS A 1 80 ? 19.242 -0.145 -8.174 1.00 95.94 80 LYS A O 1
ATOM 630 N N . GLU A 1 81 ? 18.940 -2.161 -7.238 1.00 97.94 81 GLU A N 1
ATOM 631 C CA . GLU A 1 81 ? 18.970 -2.913 -8.499 1.00 97.94 81 GLU A CA 1
ATOM 632 C C . GLU A 1 81 ? 17.713 -2.669 -9.344 1.00 97.94 81 GLU A C 1
ATOM 634 O O . GLU A 1 81 ? 17.820 -2.411 -10.545 1.00 97.94 81 GLU A O 1
ATOM 639 N N . MET A 1 82 ? 16.528 -2.669 -8.720 1.00 98.31 82 MET A N 1
ATOM 640 C CA . MET A 1 82 ? 15.264 -2.405 -9.413 1.00 98.31 82 MET A CA 1
ATOM 641 C C . MET A 1 82 ? 15.188 -0.971 -9.928 1.00 98.31 82 MET A C 1
ATOM 643 O O . MET A 1 82 ? 14.687 -0.784 -11.032 1.00 98.31 82 MET A O 1
ATOM 647 N N . LYS A 1 83 ? 15.694 0.030 -9.184 1.00 98.00 83 LYS A N 1
ATOM 648 C CA . LYS A 1 83 ? 15.757 1.421 -9.666 1.00 98.00 83 LYS A CA 1
ATOM 649 C C . LYS A 1 83 ? 16.533 1.503 -10.978 1.00 98.00 83 LYS A C 1
ATOM 651 O O . LYS A 1 83 ? 15.987 1.965 -11.975 1.00 98.00 83 LYS A O 1
ATOM 656 N N . ARG A 1 84 ? 17.764 0.979 -11.004 1.00 98.12 84 ARG A N 1
ATOM 657 C CA . ARG A 1 84 ? 18.611 0.991 -12.208 1.00 98.12 84 ARG A CA 1
ATOM 658 C C . ARG A 1 84 ? 17.940 0.282 -13.385 1.00 98.12 84 ARG A C 1
ATOM 660 O O . ARG A 1 84 ? 17.899 0.817 -14.487 1.00 98.12 84 ARG A O 1
ATOM 667 N N . ALA A 1 85 ? 17.399 -0.913 -13.159 1.00 98.56 85 ALA A N 1
ATOM 668 C CA . ALA A 1 85 ? 16.761 -1.671 -14.228 1.00 98.56 85 ALA A CA 1
ATOM 669 C C . ALA A 1 85 ? 15.448 -1.029 -14.712 1.00 98.56 85 ALA A C 1
ATOM 671 O O . ALA A 1 85 ? 15.095 -1.159 -15.883 1.00 98.56 85 ALA A O 1
ATOM 672 N N . PHE A 1 86 ? 14.731 -0.322 -13.831 1.00 98.69 86 PHE A N 1
ATOM 673 C CA . PHE A 1 86 ? 13.529 0.436 -14.176 1.00 98.69 86 PHE A CA 1
ATOM 674 C C . PHE A 1 86 ? 13.853 1.648 -15.052 1.00 98.69 86 PHE A C 1
ATOM 676 O O . PHE A 1 86 ? 13.135 1.914 -16.015 1.00 98.69 86 PHE A O 1
ATOM 683 N N . GLU A 1 87 ? 14.945 2.355 -14.755 1.00 97.94 87 GLU A N 1
ATOM 684 C CA . GLU A 1 87 ? 15.451 3.451 -15.590 1.00 97.94 87 GLU A CA 1
ATOM 685 C C . GLU A 1 87 ? 15.827 2.967 -16.999 1.00 97.94 87 GLU A C 1
ATOM 687 O O . GLU A 1 87 ? 15.566 3.667 -17.975 1.00 97.94 87 GLU A O 1
ATOM 692 N N . GLU A 1 88 ? 16.386 1.758 -17.119 1.00 98.12 88 GLU A N 1
ATOM 693 C CA . GLU A 1 88 ? 16.757 1.163 -18.408 1.00 98.12 88 GLU A CA 1
ATOM 694 C C . GLU A 1 88 ? 15.541 0.730 -19.241 1.00 98.12 88 GLU A C 1
ATOM 696 O O . GLU A 1 88 ? 15.453 1.056 -20.426 1.00 98.12 88 GLU A O 1
ATOM 701 N N . ILE A 1 89 ? 14.596 -0.006 -18.642 1.00 98.31 89 ILE A N 1
ATOM 702 C CA . ILE A 1 89 ? 13.414 -0.505 -19.365 1.00 98.31 89 ILE A CA 1
ATOM 703 C C . ILE A 1 89 ? 12.380 0.604 -19.627 1.00 98.31 89 ILE A C 1
ATOM 705 O O . ILE A 1 89 ? 11.664 0.565 -20.629 1.00 98.31 89 ILE A O 1
ATOM 709 N N . GLY A 1 90 ? 12.296 1.590 -18.733 1.00 98.06 90 GLY A N 1
ATOM 710 C CA . GLY A 1 90 ? 11.345 2.691 -18.780 1.00 98.06 90 GLY A CA 1
ATOM 711 C C . GLY A 1 90 ? 9.986 2.395 -18.131 1.00 98.06 90 GLY A C 1
ATOM 712 O O . GLY A 1 90 ? 9.471 1.270 -18.111 1.00 98.06 90 GLY A O 1
ATOM 713 N N . ALA A 1 91 ? 9.365 3.466 -17.635 1.00 97.81 91 ALA A N 1
ATOM 714 C CA . ALA A 1 91 ? 8.074 3.450 -16.950 1.00 97.81 91 ALA A CA 1
ATOM 715 C C . ALA A 1 91 ? 6.930 2.882 -17.810 1.00 97.81 91 ALA A C 1
ATOM 717 O O . ALA A 1 91 ? 6.200 1.994 -17.368 1.00 97.81 91 ALA A O 1
ATOM 718 N N . GLU A 1 92 ? 6.803 3.350 -19.057 1.00 97.81 92 GLU A N 1
ATOM 719 C CA . GLU A 1 92 ? 5.742 2.925 -19.980 1.00 97.81 92 GLU A CA 1
ATOM 720 C C . GLU A 1 92 ? 5.813 1.422 -20.262 1.00 97.81 92 GLU A C 1
ATOM 722 O O . GLU A 1 92 ? 4.810 0.715 -20.153 1.00 97.81 92 GLU A O 1
ATOM 727 N N . ARG A 1 93 ? 7.015 0.911 -20.550 1.00 98.25 93 ARG A N 1
ATOM 728 C CA . ARG A 1 93 ? 7.225 -0.509 -20.830 1.00 98.25 93 ARG A CA 1
ATOM 729 C C . ARG A 1 93 ? 6.982 -1.377 -19.597 1.00 98.25 93 ARG A C 1
ATOM 731 O O . ARG A 1 93 ? 6.363 -2.433 -19.717 1.00 98.25 93 ARG A O 1
ATOM 738 N N . THR A 1 94 ? 7.408 -0.928 -18.416 1.00 98.31 94 THR A N 1
ATOM 739 C CA . THR A 1 94 ? 7.124 -1.625 -17.150 1.00 98.31 94 THR A CA 1
ATOM 740 C C . THR A 1 94 ? 5.619 -1.731 -16.909 1.00 98.31 94 THR A C 1
ATOM 742 O O . THR A 1 94 ? 5.101 -2.826 -16.672 1.00 98.31 94 THR A O 1
ATOM 745 N N . HIS A 1 95 ? 4.900 -0.612 -17.034 1.00 98.44 95 HIS A N 1
ATOM 746 C CA . HIS A 1 95 ? 3.448 -0.572 -16.877 1.00 98.44 95 HIS A CA 1
ATOM 747 C C . HIS A 1 95 ? 2.744 -1.475 -17.901 1.00 98.44 95 HIS A C 1
ATOM 749 O O . HIS A 1 95 ? 1.847 -2.252 -17.559 1.00 98.44 95 HIS A O 1
ATOM 755 N N . GLU A 1 96 ? 3.175 -1.430 -19.163 1.00 98.38 96 GLU A N 1
ATOM 756 C CA . GLU A 1 96 ? 2.643 -2.289 -20.216 1.00 98.38 96 GLU A CA 1
ATOM 757 C C . GLU A 1 96 ? 2.779 -3.772 -19.841 1.00 98.38 96 GLU A C 1
ATOM 759 O O . GLU A 1 96 ? 1.789 -4.502 -19.886 1.00 98.38 96 GLU A O 1
ATOM 764 N N . LEU A 1 97 ? 3.973 -4.216 -19.441 1.00 98.31 97 LEU A N 1
ATOM 765 C CA . LEU A 1 97 ? 4.262 -5.623 -19.158 1.00 98.31 97 LEU A CA 1
ATOM 766 C C . LEU A 1 97 ? 3.534 -6.149 -17.918 1.00 98.31 97 LEU A C 1
ATOM 768 O O . LEU A 1 97 ? 2.977 -7.247 -17.959 1.00 98.31 97 LEU A O 1
ATOM 772 N N . TYR A 1 98 ? 3.531 -5.385 -16.825 1.00 98.19 98 TYR A N 1
ATOM 773 C CA . TYR A 1 98 ? 3.080 -5.875 -15.521 1.00 98.19 98 TYR A CA 1
ATOM 774 C C . TYR A 1 98 ? 1.653 -5.488 -15.149 1.00 98.19 98 TYR A C 1
ATOM 776 O O . TYR A 1 98 ? 1.047 -6.169 -14.317 1.00 98.19 98 TYR A O 1
ATOM 784 N N . VAL A 1 99 ? 1.102 -4.436 -15.757 1.00 97.56 99 VAL A N 1
ATOM 785 C CA . VAL A 1 99 ? -0.253 -3.955 -15.463 1.00 97.56 99 VAL A CA 1
ATOM 786 C C . VAL A 1 99 ? -1.202 -4.285 -16.604 1.00 97.56 99 VAL A C 1
ATOM 788 O O . VAL A 1 99 ? -2.225 -4.930 -16.361 1.00 97.56 99 VAL A O 1
ATOM 791 N N . THR A 1 100 ? -0.862 -3.865 -17.827 1.00 97.12 100 THR A N 1
ATOM 792 C CA . THR A 1 100 ? -1.760 -3.946 -18.994 1.00 97.12 100 THR A CA 1
ATOM 793 C C . THR A 1 100 ? -1.768 -5.338 -19.625 1.00 97.12 100 THR A C 1
ATOM 795 O O . THR A 1 100 ? -2.833 -5.887 -19.895 1.00 97.12 100 THR A O 1
ATOM 798 N N . LYS A 1 101 ? -0.589 -5.931 -19.841 1.00 97.25 101 LYS A N 1
ATOM 799 C CA . LYS A 1 101 ? -0.398 -7.262 -20.445 1.00 97.25 101 LYS A CA 1
ATOM 800 C C . LYS A 1 101 ? -0.222 -8.375 -19.415 1.00 97.25 101 LYS A C 1
ATOM 802 O O . LYS A 1 101 ? 0.177 -9.481 -19.773 1.00 97.25 101 LYS A O 1
ATOM 807 N N . ASN A 1 102 ? -0.531 -8.102 -18.149 1.00 97.75 102 ASN A N 1
ATOM 808 C CA . ASN A 1 102 ? -0.496 -9.122 -17.112 1.00 97.75 102 ASN A CA 1
ATOM 809 C C . ASN A 1 102 ? -1.462 -10.266 -17.484 1.00 97.75 102 ASN A C 1
ATOM 811 O O . ASN A 1 102 ? -2.647 -10.001 -17.699 1.00 97.75 102 ASN A O 1
ATOM 815 N N . PRO A 1 103 ? -0.997 -11.525 -17.568 1.00 97.00 103 PRO A N 1
ATOM 816 C CA . PRO A 1 103 ? -1.846 -12.641 -17.980 1.00 97.00 103 PRO A CA 1
ATOM 817 C C . PRO A 1 103 ? -2.849 -13.060 -16.895 1.00 97.00 103 PRO A C 1
ATOM 819 O O . PRO A 1 103 ? -3.770 -13.833 -17.168 1.00 97.00 103 PRO A O 1
ATOM 822 N N . PHE A 1 104 ? -2.680 -12.578 -15.662 1.00 96.94 104 PHE A N 1
ATOM 823 C CA . PHE A 1 104 ? -3.548 -12.899 -14.540 1.00 96.94 104 PHE A CA 1
ATOM 824 C C . PHE A 1 104 ? -4.689 -11.892 -14.388 1.00 96.94 104 PHE A C 1
ATOM 826 O O . PHE A 1 104 ? -4.567 -10.700 -14.674 1.00 96.94 104 PHE A O 1
ATOM 833 N N . LYS A 1 105 ? -5.817 -12.384 -13.864 1.00 94.56 105 LYS A N 1
ATOM 834 C CA . LYS A 1 105 ? -6.917 -11.529 -13.397 1.00 94.56 105 LYS A CA 1
ATOM 835 C C . LYS A 1 105 ? -6.461 -10.663 -12.222 1.00 94.56 105 LYS A C 1
ATOM 837 O O . LYS A 1 105 ? -5.481 -11.003 -11.560 1.00 94.56 105 LYS A O 1
ATOM 842 N N . LYS A 1 106 ? -7.200 -9.582 -11.943 1.00 89.06 106 LYS A N 1
ATOM 843 C CA . LYS A 1 106 ? -6.861 -8.580 -10.918 1.00 89.06 106 LYS A CA 1
ATOM 844 C C . LYS A 1 106 ? -6.443 -9.218 -9.587 1.00 89.06 106 LYS A C 1
ATOM 846 O O . LYS A 1 106 ? -5.375 -8.903 -9.082 1.00 89.06 106 LYS A O 1
ATOM 851 N N . GLU A 1 107 ? -7.202 -10.194 -9.095 1.00 90.69 107 GLU A N 1
ATOM 852 C CA . GLU A 1 107 ? -6.991 -10.847 -7.792 1.00 90.69 107 GLU A CA 1
ATOM 853 C C . GLU A 1 107 ? -5.749 -11.757 -7.743 1.00 90.69 107 GLU A C 1
ATOM 855 O O . GLU A 1 107 ? -5.373 -12.272 -6.690 1.00 90.69 107 GLU A O 1
ATOM 860 N N . LYS A 1 108 ? -5.149 -12.020 -8.907 1.00 95.88 108 LYS A N 1
ATOM 861 C CA . LYS A 1 108 ? -4.037 -12.952 -9.110 1.00 95.88 108 LYS A CA 1
ATOM 862 C C . LYS A 1 108 ? -2.815 -12.294 -9.738 1.00 95.88 108 LYS A C 1
ATOM 864 O O . LYS A 1 108 ? -1.836 -12.979 -10.012 1.00 95.88 108 LYS A O 1
ATOM 869 N N . LYS A 1 109 ? -2.819 -10.971 -9.924 1.00 96.31 109 LYS A N 1
ATOM 870 C CA . LYS A 1 109 ? -1.664 -10.241 -10.466 1.00 96.31 109 LYS A CA 1
ATOM 871 C C . LYS A 1 109 ? -0.404 -10.394 -9.610 1.00 96.31 109 LYS A C 1
ATOM 873 O O . LYS A 1 109 ? 0.688 -10.449 -10.170 1.00 96.31 109 LYS A O 1
ATOM 878 N N . ILE A 1 110 ? -0.554 -10.554 -8.292 1.00 96.75 110 ILE A N 1
ATOM 879 C CA . ILE A 1 110 ? 0.539 -10.868 -7.352 1.00 96.75 110 ILE A CA 1
ATOM 880 C C . ILE A 1 110 ? 1.188 -12.247 -7.590 1.00 96.75 110 ILE A C 1
ATOM 882 O O . ILE A 1 110 ? 2.191 -12.577 -6.974 1.00 96.75 110 ILE A O 1
ATOM 886 N N . ASP A 1 111 ? 0.633 -13.097 -8.455 1.00 97.44 111 ASP A N 1
ATOM 887 C CA . ASP A 1 111 ? 1.272 -14.359 -8.844 1.00 97.44 111 ASP A CA 1
ATOM 888 C C . ASP A 1 111 ? 2.168 -14.188 -10.089 1.00 97.44 111 ASP A C 1
ATOM 890 O O . ASP A 1 111 ? 2.878 -15.120 -10.478 1.00 97.44 111 ASP A O 1
ATOM 894 N N . TYR A 1 112 ? 2.173 -13.004 -10.719 1.00 98.00 112 TYR A N 1
ATOM 895 C CA . TYR A 1 112 ? 2.958 -12.751 -11.923 1.00 98.00 112 TYR A CA 1
ATOM 896 C C . TYR A 1 112 ? 4.426 -12.478 -11.605 1.00 98.00 112 TYR A C 1
ATOM 898 O O . TYR A 1 112 ? 4.796 -11.386 -11.175 1.00 98.00 112 TYR A O 1
ATOM 906 N N . LEU A 1 113 ? 5.264 -13.486 -11.847 1.00 97.44 113 LEU A N 1
ATOM 907 C CA . LEU A 1 113 ? 6.671 -13.467 -11.463 1.00 97.44 113 LEU A CA 1
ATOM 908 C C . LEU A 1 113 ? 7.582 -12.735 -12.457 1.00 97.44 113 LEU A C 1
ATOM 910 O O . LEU A 1 113 ? 8.487 -12.024 -12.035 1.00 97.44 113 LEU A O 1
ATOM 914 N N . ASN A 1 114 ? 7.391 -12.947 -13.758 1.00 97.81 114 ASN A N 1
ATOM 915 C CA . ASN A 1 114 ? 8.322 -12.506 -14.797 1.00 97.81 114 ASN A CA 1
ATOM 916 C C . ASN A 1 114 ? 7.570 -12.316 -16.118 1.00 97.81 114 ASN A C 1
ATOM 918 O O . ASN A 1 114 ? 6.775 -13.181 -16.490 1.00 97.81 114 ASN A O 1
ATOM 922 N N . ALA A 1 115 ? 7.854 -11.230 -16.839 1.00 97.50 115 ALA A N 1
ATOM 923 C CA . ALA A 1 115 ? 7.241 -10.967 -18.136 1.00 97.50 115 ALA A CA 1
ATOM 924 C C . ALA A 1 115 ? 7.865 -11.718 -19.326 1.00 97.50 115 ALA A C 1
ATOM 926 O O . ALA A 1 115 ? 7.308 -11.695 -20.422 1.00 97.50 115 ALA A O 1
ATOM 927 N N . ILE A 1 116 ? 8.988 -12.411 -19.109 1.00 96.50 116 ILE A N 1
ATOM 928 C CA . ILE A 1 116 ? 9.733 -13.204 -20.102 1.00 96.50 116 ILE A CA 1
ATOM 929 C C . ILE A 1 116 ? 10.087 -12.355 -21.341 1.00 96.50 116 ILE A C 1
ATOM 931 O O . ILE A 1 116 ? 10.123 -12.831 -22.472 1.00 96.50 116 ILE A O 1
ATOM 935 N N . ASP A 1 117 ? 10.347 -11.065 -21.131 1.00 97.25 117 ASP A N 1
ATOM 936 C CA . ASP A 1 117 ? 10.709 -10.100 -22.173 1.00 97.25 117 ASP A CA 1
ATOM 937 C C . ASP A 1 117 ? 12.231 -9.969 -22.361 1.00 97.25 117 ASP A C 1
ATOM 939 O O . ASP A 1 117 ? 12.679 -9.276 -23.270 1.00 97.25 117 ASP A O 1
ATOM 943 N N . GLY A 1 118 ? 13.021 -10.645 -21.520 1.00 97.44 118 GLY A N 1
ATOM 944 C CA . GLY A 1 118 ? 14.485 -10.640 -21.566 1.00 97.44 118 GLY A CA 1
ATOM 945 C C . GLY A 1 118 ? 15.142 -9.419 -20.919 1.00 97.44 118 GLY A C 1
ATOM 946 O O . GLY A 1 118 ? 16.367 -9.339 -20.922 1.00 97.44 118 GLY A O 1
ATOM 947 N N . SER A 1 119 ? 14.363 -8.491 -20.354 1.00 98.31 119 SER A N 1
ATOM 948 C CA . SER A 1 119 ? 14.906 -7.340 -19.634 1.00 98.31 119 SER A CA 1
ATOM 949 C C . SER A 1 119 ? 15.526 -7.739 -18.296 1.00 98.31 119 SER A C 1
ATOM 951 O O . SER A 1 119 ? 15.110 -8.695 -17.625 1.00 98.31 119 SER A O 1
ATOM 953 N N . GLU A 1 120 ? 16.512 -6.951 -17.872 1.00 98.44 120 GLU A N 1
ATOM 954 C CA . GLU A 1 120 ? 17.068 -7.061 -16.529 1.00 98.44 120 GLU A CA 1
ATOM 955 C C . GLU A 1 120 ? 15.991 -6.806 -15.467 1.00 98.44 120 GLU A C 1
ATOM 957 O O . GLU A 1 120 ? 15.902 -7.555 -14.495 1.00 98.44 120 GLU A O 1
ATOM 962 N N . TYR A 1 121 ? 15.098 -5.837 -15.703 1.00 98.69 121 TYR A N 1
ATOM 963 C CA . TYR A 1 121 ? 13.995 -5.526 -14.795 1.00 98.69 121 TYR A CA 1
ATOM 964 C C . TYR A 1 121 ? 13.131 -6.753 -14.502 1.00 98.69 121 TYR A C 1
ATOM 966 O O . TYR A 1 121 ? 12.875 -7.061 -13.341 1.00 98.69 121 TYR A O 1
ATOM 974 N N . SER A 1 122 ? 12.716 -7.505 -15.526 1.00 98.62 122 SER A N 1
ATOM 975 C CA . SER A 1 122 ? 11.896 -8.696 -15.300 1.00 98.62 122 SER A CA 1
ATOM 976 C C . SER A 1 122 ? 12.644 -9.836 -14.622 1.00 98.62 122 SER A C 1
ATOM 978 O O . SER A 1 122 ? 12.038 -10.620 -13.888 1.00 98.62 122 SER A O 1
ATOM 980 N N . SER A 1 123 ? 13.959 -9.916 -14.819 1.00 98.69 123 SER A N 1
ATOM 981 C CA . SER A 1 123 ? 14.814 -10.873 -14.113 1.00 98.69 123 SER A CA 1
ATOM 982 C C . SER A 1 123 ? 14.925 -10.530 -12.623 1.00 98.69 123 SER A C 1
ATOM 984 O O . SER A 1 123 ? 14.762 -11.409 -11.778 1.00 98.69 123 SER A O 1
ATOM 986 N N . LEU A 1 124 ? 15.111 -9.250 -12.290 1.00 98.75 124 LEU A N 1
ATOM 987 C CA . LEU A 1 124 ? 15.157 -8.755 -10.911 1.00 98.75 124 LEU A CA 1
ATOM 988 C C . LEU A 1 124 ? 13.787 -8.790 -10.229 1.00 98.75 124 LEU A C 1
ATOM 990 O O . LEU A 1 124 ? 13.688 -9.183 -9.067 1.00 98.75 124 LEU A O 1
ATOM 994 N N . HIS A 1 125 ? 12.713 -8.474 -10.953 1.00 98.69 125 HIS A N 1
ATOM 995 C CA . HIS A 1 125 ? 11.355 -8.661 -10.456 1.00 98.69 125 HIS A CA 1
ATOM 996 C C . HIS A 1 125 ? 11.144 -10.132 -10.071 1.00 98.69 125 HIS A C 1
ATOM 998 O O . HIS A 1 125 ? 10.701 -10.415 -8.963 1.00 98.69 125 HIS A O 1
ATOM 1004 N N . ALA A 1 126 ? 11.537 -11.085 -10.922 1.00 98.62 126 ALA A N 1
ATOM 1005 C CA . ALA A 1 126 ? 11.440 -12.509 -10.604 1.00 98.62 126 ALA A CA 1
ATOM 1006 C C . ALA A 1 126 ? 12.283 -12.931 -9.387 1.00 98.62 126 ALA A C 1
ATOM 1008 O O . ALA A 1 126 ? 11.890 -13.842 -8.658 1.00 98.62 126 ALA A O 1
ATOM 1009 N N . LEU A 1 127 ? 13.420 -12.270 -9.158 1.00 98.56 127 LEU A N 1
ATOM 1010 C CA . LEU A 1 127 ? 14.295 -12.513 -8.013 1.00 98.56 127 LEU A CA 1
ATOM 1011 C C . LEU A 1 127 ? 13.677 -12.015 -6.695 1.00 98.56 127 LEU A C 1
ATOM 1013 O O . LEU A 1 127 ? 13.624 -12.766 -5.721 1.00 98.56 127 LEU A O 1
ATOM 1017 N N . TYR A 1 128 ? 13.198 -10.769 -6.658 1.00 98.56 128 TYR A N 1
ATOM 1018 C CA . TYR A 1 128 ? 12.757 -10.114 -5.419 1.00 98.56 128 TYR A CA 1
ATOM 1019 C C . TYR A 1 128 ? 11.267 -10.272 -5.115 1.00 98.56 128 TYR A C 1
ATOM 1021 O O . TYR A 1 128 ? 10.862 -10.224 -3.952 1.00 98.56 128 TYR A O 1
ATOM 1029 N N . HIS A 1 129 ? 10.427 -10.486 -6.126 1.00 98.50 129 HIS A N 1
ATOM 1030 C CA . HIS A 1 129 ? 8.982 -10.573 -5.937 1.00 98.50 129 HIS A CA 1
ATOM 1031 C C . HIS A 1 129 ? 8.546 -11.667 -4.941 1.00 98.50 129 HIS A C 1
ATOM 1033 O O . HIS A 1 129 ? 7.686 -11.371 -4.109 1.00 98.50 129 HIS A O 1
ATOM 1039 N N . PRO A 1 130 ? 9.141 -12.882 -4.911 1.00 98.38 130 PRO A N 1
ATOM 1040 C CA . PRO A 1 130 ? 8.811 -13.881 -3.891 1.00 98.38 130 PRO A CA 1
ATOM 1041 C C . PRO A 1 130 ? 9.057 -13.402 -2.452 1.00 98.38 130 PRO A C 1
ATOM 1043 O O . PRO A 1 130 ? 8.282 -13.742 -1.557 1.00 98.38 130 PRO A O 1
ATOM 1046 N N . TYR A 1 131 ? 10.101 -12.594 -2.227 1.00 97.56 131 TYR A N 1
ATOM 1047 C CA . TYR A 1 131 ? 10.400 -12.014 -0.916 1.00 97.56 131 TYR A CA 1
ATOM 1048 C C . TYR A 1 131 ? 9.316 -11.009 -0.503 1.00 97.56 131 TYR A C 1
ATOM 1050 O O . TYR A 1 131 ? 8.701 -11.171 0.551 1.00 97.56 131 TYR A O 1
ATOM 1058 N N . PHE A 1 132 ? 9.003 -10.035 -1.365 1.00 97.56 132 PHE A N 1
ATOM 1059 C CA . PHE A 1 132 ? 7.967 -9.033 -1.084 1.00 97.56 132 PHE A CA 1
ATOM 1060 C C . PHE A 1 132 ? 6.573 -9.643 -0.946 1.00 97.56 132 PHE A C 1
ATOM 1062 O O . PHE A 1 132 ? 5.810 -9.238 -0.073 1.00 97.56 132 PHE A O 1
ATOM 1069 N N . LYS A 1 133 ? 6.240 -10.645 -1.763 1.00 97.50 133 LYS A N 1
ATOM 1070 C CA . LYS A 1 133 ? 4.985 -11.385 -1.634 1.00 97.50 133 LYS A CA 1
ATOM 1071 C C . LYS A 1 133 ? 4.893 -12.086 -0.280 1.00 97.50 133 LYS A C 1
ATOM 1073 O O . LYS A 1 133 ? 3.894 -11.937 0.414 1.00 97.50 133 LYS A O 1
ATOM 1078 N N . GLY A 1 134 ? 5.945 -12.803 0.121 1.00 96.50 134 GLY A N 1
ATOM 1079 C CA . GLY A 1 134 ? 5.977 -13.476 1.418 1.00 96.50 134 GLY A CA 1
ATOM 1080 C C . GLY A 1 134 ? 5.880 -12.501 2.593 1.00 96.50 134 GLY A C 1
ATOM 1081 O O . GLY A 1 134 ? 5.269 -12.826 3.609 1.00 96.50 134 GLY A O 1
ATOM 1082 N N . LEU A 1 135 ? 6.454 -11.306 2.459 1.00 93.94 135 LEU A N 1
ATOM 1083 C CA . LEU A 1 135 ? 6.341 -10.239 3.446 1.00 93.94 135 LEU A CA 1
ATOM 1084 C C . LEU A 1 135 ? 4.912 -9.693 3.546 1.00 93.94 135 LEU A C 1
ATOM 1086 O O . LEU A 1 135 ? 4.343 -9.652 4.634 1.00 93.94 135 LEU A O 1
ATOM 1090 N N . LEU A 1 136 ? 4.320 -9.340 2.405 1.00 94.38 136 LEU A N 1
ATOM 1091 C CA . LEU A 1 136 ? 2.944 -8.862 2.290 1.00 94.38 136 LEU A CA 1
ATOM 1092 C C . LEU A 1 136 ? 1.957 -9.857 2.915 1.00 94.38 136 LEU A C 1
ATOM 1094 O O . LEU A 1 136 ? 1.133 -9.467 3.739 1.00 94.38 136 LEU A O 1
ATOM 1098 N N . GLU A 1 137 ? 2.082 -11.148 2.590 1.00 94.00 137 GLU A N 1
ATOM 1099 C CA . GLU A 1 137 ? 1.213 -12.211 3.110 1.00 94.00 137 GLU A CA 1
ATOM 1100 C C . GLU A 1 137 ? 1.375 -12.427 4.623 1.00 94.00 137 GLU A C 1
ATOM 1102 O O . GLU A 1 137 ? 0.387 -12.646 5.323 1.00 94.00 137 GLU A O 1
ATOM 1107 N N . LYS A 1 138 ? 2.606 -12.353 5.149 1.00 92.56 138 LYS A N 1
ATOM 1108 C CA . LYS A 1 138 ? 2.878 -12.531 6.587 1.00 92.56 138 LYS A CA 1
ATOM 1109 C C . LYS A 1 138 ? 2.418 -11.344 7.425 1.00 92.56 138 LYS A C 1
ATOM 1111 O O . LYS A 1 138 ? 1.899 -11.547 8.521 1.00 92.56 138 LYS A O 1
ATOM 1116 N N . CYS A 1 139 ? 2.628 -10.130 6.927 1.00 90.12 139 CYS A N 1
ATOM 1117 C CA . CYS A 1 139 ? 2.288 -8.904 7.642 1.00 90.12 139 CYS A CA 1
ATOM 1118 C C . CYS A 1 139 ? 0.844 -8.443 7.388 1.00 90.12 139 CYS A C 1
ATOM 1120 O O . CYS A 1 139 ? 0.332 -7.604 8.125 1.00 90.12 139 CYS A O 1
ATOM 1122 N N . GLY A 1 140 ? 0.163 -9.018 6.392 1.00 91.25 140 GLY A N 1
ATOM 1123 C CA . GLY A 1 140 ? -1.220 -8.685 6.055 1.00 91.25 140 GLY A CA 1
ATOM 1124 C C . GLY A 1 140 ? -1.365 -7.345 5.333 1.00 91.25 140 GLY A C 1
ATOM 1125 O O . GLY A 1 140 ? -2.387 -6.679 5.492 1.00 91.25 140 GLY A O 1
ATOM 1126 N N . TYR A 1 141 ? -0.350 -6.934 4.570 1.00 92.25 141 TYR A N 1
ATOM 1127 C CA . TYR A 1 141 ? -0.411 -5.716 3.762 1.00 92.25 141 TYR A CA 1
ATOM 1128 C C . TYR A 1 141 ? -1.202 -5.953 2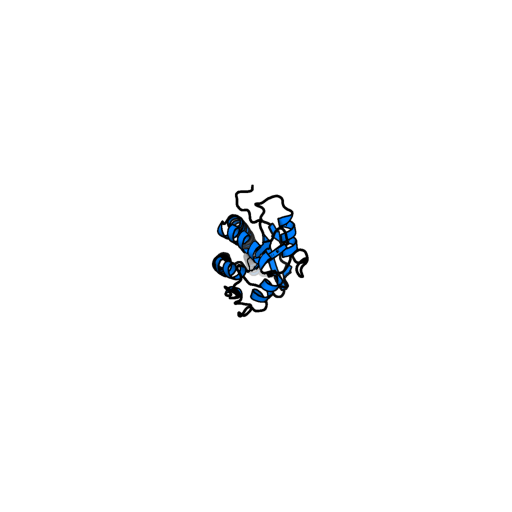.477 1.00 92.25 141 TYR A C 1
ATOM 1130 O O . TYR A 1 141 ? -1.287 -7.074 1.983 1.00 92.25 141 TYR A O 1
ATOM 1138 N N . TYR A 1 142 ? -1.800 -4.893 1.936 1.00 94.19 142 TYR A N 1
ATOM 1139 C CA . TYR A 1 142 ? -2.523 -4.978 0.667 1.00 94.19 142 TYR A CA 1
ATOM 1140 C C . TYR A 1 142 ? -1.571 -4.924 -0.533 1.00 94.19 142 TYR A C 1
ATOM 1142 O O . TYR A 1 142 ? -1.681 -5.733 -1.450 1.00 94.19 142 TYR A O 1
ATOM 1150 N N . ASP A 1 143 ? -0.612 -3.997 -0.491 1.00 96.31 143 ASP A N 1
ATOM 1151 C CA . ASP A 1 143 ? 0.442 -3.845 -1.489 1.00 96.31 143 ASP A CA 1
ATOM 1152 C C . ASP A 1 143 ? 1.738 -3.353 -0.820 1.00 96.31 143 ASP A C 1
ATOM 1154 O O . ASP A 1 143 ? 1.718 -2.836 0.301 1.00 96.31 143 ASP A O 1
ATOM 1158 N N . ILE A 1 144 ? 2.864 -3.535 -1.507 1.00 96.75 144 ILE A N 1
ATOM 1159 C CA . ILE A 1 144 ? 4.181 -3.013 -1.138 1.00 96.75 144 ILE A CA 1
ATOM 1160 C C . ILE A 1 144 ? 4.735 -2.262 -2.340 1.00 96.75 144 ILE A C 1
ATOM 1162 O O . ILE A 1 144 ? 4.847 -2.828 -3.429 1.00 96.75 144 ILE A O 1
ATOM 1166 N N . PHE A 1 145 ? 5.140 -1.016 -2.108 1.00 98.19 145 PHE A N 1
ATOM 1167 C CA . PHE A 1 145 ? 5.707 -0.147 -3.129 1.00 98.19 145 PHE A CA 1
ATOM 1168 C C . PHE A 1 145 ? 7.197 0.086 -2.892 1.00 98.19 145 PHE A C 1
ATOM 1170 O O . PHE A 1 145 ? 7.622 0.284 -1.755 1.00 98.19 145 PHE A O 1
ATOM 1177 N N . LEU A 1 146 ? 7.972 0.127 -3.978 1.00 98.00 146 LEU A N 1
ATOM 1178 C CA . LEU A 1 146 ? 9.276 0.794 -3.993 1.00 98.00 146 LEU A CA 1
ATOM 1179 C C . LEU A 1 146 ? 9.142 2.044 -4.855 1.00 98.00 146 LEU A C 1
ATOM 1181 O O . LEU A 1 146 ? 8.686 1.964 -6.000 1.00 98.00 146 LEU A O 1
ATOM 1185 N N . ILE A 1 147 ? 9.509 3.190 -4.293 1.00 98.25 147 ILE A N 1
ATOM 1186 C CA . ILE A 1 147 ? 9.331 4.498 -4.921 1.00 98.25 147 ILE A CA 1
ATOM 1187 C C . ILE A 1 147 ? 10.693 5.167 -5.010 1.00 98.25 147 ILE A C 1
ATOM 1189 O O . ILE A 1 147 ? 11.427 5.217 -4.025 1.00 98.25 147 ILE A O 1
ATOM 1193 N N . ASP A 1 148 ? 11.026 5.682 -6.189 1.00 96.94 148 ASP A N 1
ATOM 1194 C CA . ASP A 1 148 ? 12.246 6.453 -6.386 1.00 96.94 148 ASP A CA 1
ATOM 1195 C C . ASP A 1 148 ? 12.160 7.786 -5.626 1.00 96.94 148 ASP A C 1
ATOM 1197 O O . ASP A 1 148 ? 11.292 8.597 -5.966 1.00 96.94 148 ASP A O 1
ATOM 1201 N N . PRO A 1 149 ? 13.038 8.055 -4.641 1.00 94.06 149 PRO A N 1
ATOM 1202 C CA . PRO A 1 149 ? 13.029 9.319 -3.903 1.00 94.06 149 PRO A CA 1
ATOM 1203 C C . PRO A 1 149 ? 13.402 10.531 -4.770 1.00 94.06 149 PRO A C 1
ATOM 1205 O O . PRO A 1 149 ? 13.083 11.666 -4.421 1.00 94.06 149 PRO A O 1
ATOM 1208 N N . GLU A 1 150 ? 14.083 10.326 -5.898 1.00 94.19 150 GLU A N 1
ATOM 1209 C CA . GLU A 1 150 ? 14.520 11.429 -6.760 1.00 94.19 150 GLU A CA 1
ATOM 1210 C C . GLU A 1 150 ? 13.441 11.799 -7.777 1.00 94.19 150 GLU A C 1
ATOM 1212 O O . GLU A 1 150 ? 13.112 12.973 -7.952 1.00 94.19 150 GLU A O 1
ATOM 1217 N N . THR A 1 151 ? 12.871 10.795 -8.447 1.00 96.50 151 THR A N 1
ATOM 1218 C CA . THR A 1 151 ? 11.916 11.028 -9.537 1.00 96.50 151 THR A CA 1
ATOM 1219 C C . THR A 1 151 ? 10.457 10.949 -9.098 1.00 96.50 151 THR A C 1
ATOM 1221 O O . THR A 1 151 ? 9.598 11.498 -9.785 1.00 96.50 151 THR A O 1
ATOM 1224 N N . GLY A 1 152 ? 10.145 10.282 -7.983 1.00 97.75 152 GLY A N 1
ATOM 1225 C CA . GLY A 1 152 ? 8.778 9.970 -7.556 1.00 97.75 152 GLY A CA 1
ATOM 1226 C C . GLY A 1 152 ? 8.113 8.848 -8.354 1.00 97.75 152 GLY A C 1
ATOM 1227 O O . GLY A 1 152 ? 6.890 8.713 -8.313 1.00 97.75 152 GLY A O 1
ATOM 1228 N N . SER A 1 153 ? 8.885 8.067 -9.112 1.00 98.56 153 SER A N 1
ATOM 1229 C CA . SER A 1 153 ? 8.369 6.939 -9.893 1.00 98.56 153 SER A CA 1
ATOM 1230 C C . SER A 1 153 ? 8.084 5.734 -8.999 1.00 98.56 153 SER A C 1
ATOM 1232 O O . SER A 1 153 ? 8.913 5.367 -8.166 1.00 98.56 153 SER A O 1
ATOM 1234 N N . ILE A 1 154 ? 6.937 5.081 -9.195 1.00 98.62 154 ILE A N 1
ATOM 1235 C CA . ILE A 1 154 ? 6.625 3.798 -8.553 1.00 98.62 154 ILE A CA 1
ATOM 1236 C C . ILE A 1 154 ? 7.357 2.696 -9.327 1.00 98.62 154 ILE A C 1
ATOM 1238 O O . ILE A 1 154 ? 6.851 2.173 -10.322 1.00 98.62 154 ILE A O 1
ATOM 1242 N N . ILE A 1 155 ? 8.565 2.370 -8.863 1.00 98.50 155 ILE A N 1
ATOM 1243 C CA . ILE A 1 155 ? 9.481 1.390 -9.468 1.00 98.50 155 ILE A CA 1
ATOM 1244 C C . ILE A 1 155 ? 8.963 -0.039 -9.304 1.00 98.50 155 ILE A C 1
ATOM 1246 O O . ILE A 1 155 ? 9.275 -0.900 -10.124 1.00 98.50 155 ILE A O 1
ATOM 1250 N N . TYR A 1 156 ? 8.205 -0.318 -8.244 1.00 98.62 156 TYR A N 1
ATOM 1251 C CA . TYR A 1 156 ? 7.669 -1.645 -7.951 1.00 98.62 156 TYR A CA 1
ATOM 1252 C C . TYR A 1 156 ? 6.323 -1.541 -7.234 1.00 98.62 156 TYR A C 1
ATOM 1254 O O . TYR A 1 156 ? 6.149 -0.690 -6.364 1.00 98.62 156 TYR A O 1
ATOM 1262 N N . SER A 1 157 ? 5.415 -2.454 -7.572 1.00 98.25 157 SER A N 1
ATOM 1263 C CA . SER A 1 157 ? 4.210 -2.791 -6.811 1.00 98.25 157 SER A CA 1
ATOM 1264 C C . SER A 1 157 ? 4.068 -4.317 -6.791 1.00 98.25 157 SER A C 1
ATOM 1266 O O . SER A 1 157 ? 4.253 -5.002 -7.811 1.00 98.25 157 SER A O 1
ATOM 1268 N N . ALA A 1 158 ? 3.742 -4.880 -5.629 1.00 97.50 158 ALA A N 1
ATOM 1269 C CA . ALA A 1 158 ? 3.496 -6.309 -5.503 1.00 97.50 158 ALA A CA 1
ATOM 1270 C C . ALA A 1 158 ? 2.204 -6.706 -6.231 1.00 97.50 158 ALA A C 1
ATOM 1272 O O . ALA A 1 158 ? 2.208 -7.712 -6.950 1.00 97.50 158 ALA A O 1
ATOM 1273 N N . TYR A 1 159 ? 1.143 -5.902 -6.110 1.00 96.25 159 TYR A N 1
ATOM 1274 C CA . TYR A 1 159 ? -0.178 -6.201 -6.673 1.00 96.25 159 TYR A CA 1
ATOM 1275 C C . TYR A 1 159 ? -0.368 -5.746 -8.130 1.00 96.25 159 TYR A C 1
ATOM 1277 O O . TYR A 1 159 ? -1.209 -6.297 -8.843 1.00 96.25 159 TYR A O 1
ATOM 1285 N N . LYS A 1 160 ? 0.476 -4.829 -8.620 1.00 97.62 160 LYS A N 1
ATOM 1286 C CA . LYS A 1 160 ? 0.539 -4.365 -10.022 1.00 97.62 160 LYS A CA 1
ATOM 1287 C C . LYS A 1 160 ? -0.766 -3.703 -10.472 1.00 97.62 160 LYS A C 1
ATOM 1289 O O . LYS A 1 160 ? -1.338 -4.034 -11.527 1.00 97.62 160 LYS A O 1
ATOM 1294 N N . GLU A 1 161 ? -1.252 -2.792 -9.633 1.00 96.81 161 GLU A N 1
ATOM 1295 C CA . GLU A 1 161 ? -2.392 -1.933 -9.941 1.00 96.81 161 GLU A CA 1
ATOM 1296 C C . GLU A 1 161 ? -1.999 -0.798 -10.904 1.00 96.81 161 GLU A C 1
ATOM 1298 O O . GLU A 1 161 ? -0.896 -0.765 -11.451 1.00 96.81 161 GLU A O 1
ATOM 1303 N N . LEU A 1 162 ? -2.951 0.086 -11.214 1.00 97.44 162 LEU A N 1
ATOM 1304 C CA . LEU A 1 162 ? -2.798 1.103 -12.263 1.00 97.44 162 LEU A CA 1
ATOM 1305 C C . LEU A 1 162 ? -1.735 2.171 -11.949 1.00 97.44 162 LEU A C 1
ATOM 1307 O O . LEU A 1 162 ? -1.281 2.874 -12.848 1.00 97.44 162 LEU A O 1
ATOM 1311 N N . ASP A 1 163 ? -1.334 2.291 -10.692 1.00 97.75 163 ASP A N 1
ATOM 1312 C CA . ASP A 1 163 ? -0.268 3.168 -10.216 1.00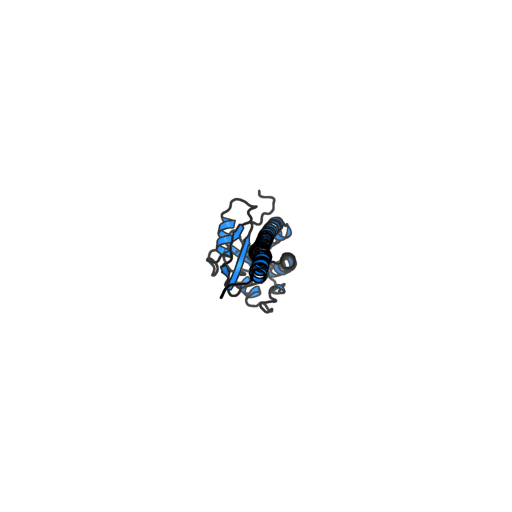 97.75 163 ASP A CA 1
ATOM 1313 C C . ASP A 1 163 ? 1.142 2.631 -10.487 1.00 97.75 163 ASP A C 1
ATOM 1315 O O . ASP A 1 163 ? 2.095 3.413 -10.531 1.00 97.75 163 ASP A O 1
ATOM 1319 N N . PHE A 1 164 ? 1.303 1.332 -10.721 1.00 98.31 164 PHE A N 1
ATOM 1320 C CA . PHE A 1 164 ? 2.611 0.741 -10.956 1.00 98.31 164 PHE A CA 1
ATOM 1321 C C . PHE A 1 164 ? 3.253 1.285 -12.243 1.00 98.31 164 PHE A C 1
ATOM 1323 O O . PHE A 1 164 ? 2.669 1.208 -13.322 1.00 98.31 164 PHE A O 1
ATOM 1330 N N . GLY A 1 165 ? 4.459 1.851 -12.137 1.00 97.31 165 GLY A N 1
ATOM 1331 C CA . GLY A 1 165 ? 5.149 2.523 -13.238 1.00 97.31 165 GLY A CA 1
ATOM 1332 C C . GLY A 1 165 ? 4.684 3.964 -13.469 1.00 97.31 165 GLY A C 1
ATOM 1333 O O . GLY A 1 165 ? 5.180 4.622 -14.376 1.00 97.31 165 GLY A O 1
ATOM 1334 N N . SER A 1 166 ? 3.750 4.483 -12.668 1.00 97.88 166 SER A N 1
ATOM 1335 C CA . SER A 1 166 ? 3.361 5.895 -12.702 1.00 97.88 166 SER A CA 1
ATOM 1336 C C . SER A 1 166 ? 4.302 6.773 -11.863 1.00 97.88 166 SER A C 1
ATOM 1338 O O . SER A 1 166 ? 5.248 6.289 -11.238 1.00 97.88 166 SER A O 1
ATOM 1340 N N . ASN A 1 167 ? 4.036 8.082 -11.845 1.00 98.38 167 ASN A N 1
ATOM 1341 C CA . ASN A 1 167 ? 4.843 9.067 -11.135 1.00 98.38 167 ASN A CA 1
ATOM 1342 C C . ASN A 1 167 ? 3.994 9.903 -10.157 1.00 98.38 167 ASN A C 1
ATOM 1344 O O . ASN A 1 167 ? 2.948 10.443 -10.525 1.00 98.38 167 ASN A O 1
ATOM 1348 N N . LEU A 1 168 ? 4.460 10.037 -8.915 1.00 98.44 168 LEU A N 1
ATOM 1349 C CA . LEU A 1 168 ? 3.768 10.731 -7.822 1.00 98.44 168 LEU A CA 1
ATOM 1350 C C . LEU A 1 168 ? 3.979 12.255 -7.808 1.00 98.44 168 LEU A C 1
ATOM 1352 O O . LEU A 1 168 ? 3.352 12.964 -7.018 1.00 98.44 168 LEU A O 1
ATOM 1356 N N . ILE A 1 169 ? 4.839 12.781 -8.679 1.00 98.00 169 ILE A N 1
ATOM 1357 C CA . ILE A 1 169 ? 5.090 14.218 -8.825 1.00 98.00 169 ILE A CA 1
ATOM 1358 C C . ILE A 1 169 ? 4.304 14.780 -10.010 1.00 98.00 169 ILE A C 1
ATOM 1360 O O . ILE A 1 169 ? 3.623 15.793 -9.861 1.00 98.00 169 ILE A O 1
ATOM 1364 N N . ASN A 1 170 ? 4.389 14.133 -11.174 1.00 97.00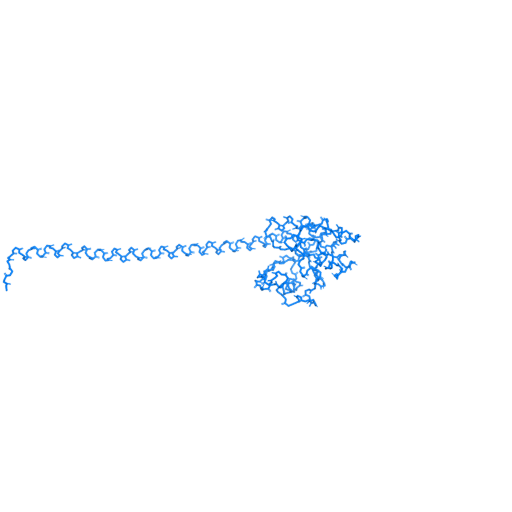 170 ASN A N 1
ATOM 1365 C CA . ASN A 1 170 ? 3.849 14.653 -12.437 1.00 97.00 170 ASN A CA 1
ATOM 1366 C C . ASN A 1 170 ? 2.921 13.675 -13.185 1.00 97.00 170 ASN A C 1
ATOM 1368 O O . ASN A 1 170 ? 2.469 13.989 -14.285 1.00 97.00 170 ASN A O 1
ATOM 1372 N N . GLY A 1 171 ? 2.618 12.514 -12.599 1.00 96.69 171 GLY A N 1
ATOM 1373 C CA . GLY A 1 171 ? 1.714 11.518 -13.171 1.00 96.69 171 GLY A CA 1
ATOM 1374 C C . GLY A 1 171 ? 0.249 11.678 -12.736 1.00 96.69 171 GLY A C 1
ATOM 1375 O O . GLY A 1 171 ? -0.101 12.586 -11.976 1.00 96.69 171 GLY A O 1
ATOM 1376 N N . PRO A 1 172 ? -0.635 10.764 -13.181 1.00 97.44 172 PRO A N 1
ATOM 1377 C CA . PRO A 1 172 ? -2.081 10.847 -12.943 1.00 97.44 172 PRO A CA 1
ATOM 1378 C C . PRO A 1 172 ? -2.476 10.776 -11.460 1.00 97.44 172 PRO A C 1
ATOM 1380 O O . PRO A 1 172 ? -3.558 11.227 -11.089 1.00 97.44 172 PRO A O 1
ATOM 1383 N N . TYR A 1 173 ? -1.596 10.251 -10.602 1.00 97.69 173 TYR A N 1
ATOM 1384 C CA . TYR A 1 173 ? -1.847 10.069 -9.172 1.00 97.69 173 TYR A CA 1
ATOM 1385 C C . TYR A 1 173 ? -1.148 11.114 -8.284 1.00 97.69 173 TYR A C 1
ATOM 1387 O O . TYR A 1 173 ? -1.149 10.972 -7.064 1.00 97.69 173 TYR A O 1
ATOM 1395 N N . ALA A 1 174 ? -0.615 12.205 -8.847 1.00 98.00 174 ALA A N 1
ATOM 1396 C CA . ALA A 1 174 ? 0.151 13.225 -8.111 1.00 98.00 174 ALA A CA 1
ATOM 1397 C C . ALA A 1 174 ? -0.628 13.993 -7.015 1.00 98.00 174 ALA A C 1
ATOM 1399 O O . ALA A 1 174 ? -0.022 14.652 -6.162 1.00 98.00 174 ALA A O 1
ATOM 1400 N N . ASN A 1 175 ? -1.964 13.905 -7.033 1.00 96.94 175 ASN A N 1
ATOM 1401 C CA . ASN A 1 175 ? -2.870 14.535 -6.063 1.00 96.94 175 ASN A CA 1
ATOM 1402 C C . ASN A 1 175 ? -3.486 13.541 -5.056 1.00 96.94 175 ASN A C 1
ATOM 1404 O O . ASN A 1 175 ? -4.366 13.921 -4.285 1.00 96.94 175 ASN A O 1
ATOM 1408 N N . THR A 1 176 ? -3.053 12.278 -5.064 1.00 98.12 176 THR A N 1
ATOM 1409 C CA . THR A 1 176 ? -3.529 11.235 -4.139 1.00 98.12 176 THR A CA 1
ATOM 1410 C C . THR A 1 176 ? -2.809 11.294 -2.788 1.00 98.12 176 THR A C 1
ATOM 1412 O O . THR A 1 176 ? -1.775 11.951 -2.647 1.00 98.12 176 THR A O 1
ATOM 1415 N N . ASN A 1 177 ? -3.329 10.595 -1.779 1.00 98.00 177 ASN A N 1
ATOM 1416 C CA . ASN A 1 177 ? -2.688 10.494 -0.468 1.00 98.00 177 ASN A CA 1
ATOM 1417 C C . ASN A 1 177 ? -1.299 9.830 -0.513 1.00 98.00 177 ASN A C 1
ATOM 1419 O O . ASN A 1 177 ? -0.393 10.339 0.141 1.00 98.00 177 ASN A O 1
ATOM 1423 N N . ILE A 1 178 ? -1.054 8.801 -1.333 1.00 98.25 178 ILE A N 1
ATOM 1424 C CA . ILE A 1 178 ? 0.309 8.247 -1.484 1.00 98.25 178 ILE A CA 1
ATOM 1425 C C . ILE A 1 178 ? 1.304 9.289 -2.036 1.00 98.25 178 ILE A C 1
ATOM 1427 O O . ILE A 1 178 ? 2.441 9.357 -1.576 1.00 98.25 178 ILE A O 1
ATOM 1431 N N . ALA A 1 179 ? 0.875 10.176 -2.945 1.00 98.31 179 ALA A N 1
ATOM 1432 C CA . ALA A 1 179 ? 1.720 11.264 -3.445 1.00 98.31 179 ALA A CA 1
ATOM 1433 C C . ALA A 1 179 ? 2.003 12.337 -2.381 1.00 98.31 179 ALA A C 1
ATOM 1435 O O . ALA A 1 179 ? 3.102 12.894 -2.340 1.00 98.31 179 ALA A O 1
ATOM 1436 N N . LYS A 1 180 ? 1.024 12.635 -1.514 1.00 98.19 180 LYS A N 1
ATOM 1437 C CA . LYS A 1 180 ? 1.217 13.520 -0.352 1.00 98.19 180 LYS A CA 1
ATOM 1438 C C . LYS A 1 180 ? 2.225 12.905 0.625 1.00 98.19 180 LYS A C 1
ATOM 1440 O O . LYS A 1 180 ? 3.174 13.585 1.001 1.00 98.19 180 LYS A O 1
ATOM 1445 N N . LEU A 1 181 ? 2.066 11.619 0.949 1.00 97.69 181 LEU A N 1
ATOM 1446 C CA . LEU A 1 181 ? 2.967 10.874 1.830 1.00 97.69 181 LEU A CA 1
ATOM 1447 C C . LEU A 1 181 ? 4.398 10.828 1.283 1.00 97.69 181 LEU A C 1
ATOM 1449 O O . LEU A 1 181 ? 5.341 11.093 2.020 1.00 97.69 181 LEU A O 1
ATOM 1453 N N . TYR A 1 182 ? 4.559 10.556 -0.015 1.00 97.25 182 TYR A N 1
ATOM 1454 C CA . TYR A 1 182 ? 5.859 10.601 -0.687 1.00 97.25 182 TYR A CA 1
ATOM 1455 C C . TYR A 1 182 ? 6.552 11.956 -0.485 1.00 97.25 182 TYR A C 1
ATOM 1457 O O . TYR A 1 182 ? 7.707 12.003 -0.069 1.00 97.25 182 TYR A O 1
ATOM 1465 N N . LYS A 1 183 ? 5.839 13.066 -0.723 1.00 95.94 183 LYS A N 1
ATOM 1466 C CA . LYS A 1 183 ? 6.383 14.422 -0.538 1.00 95.94 183 LYS A CA 1
ATOM 1467 C C . LYS A 1 183 ? 6.749 14.691 0.923 1.00 95.94 183 LYS A C 1
ATOM 1469 O O . LYS A 1 183 ? 7.761 15.330 1.178 1.00 95.94 183 LYS A O 1
ATOM 1474 N N . GLU A 1 184 ? 5.942 14.224 1.872 1.00 95.12 184 GLU A N 1
ATOM 1475 C CA . GLU A 1 184 ? 6.197 14.395 3.306 1.00 95.12 184 GLU A CA 1
ATOM 1476 C C . GLU A 1 184 ? 7.462 13.651 3.757 1.00 95.12 184 GLU A C 1
ATOM 1478 O O . GLU A 1 184 ? 8.344 14.253 4.371 1.00 95.12 184 GLU A O 1
ATOM 1483 N N . VAL A 1 185 ? 7.596 12.377 3.380 1.00 93.81 185 VAL A N 1
ATOM 1484 C CA . VAL A 1 185 ? 8.778 11.567 3.704 1.00 93.81 185 VAL A CA 1
ATOM 1485 C C . VAL A 1 185 ? 10.032 12.143 3.047 1.00 93.81 185 VAL A C 1
ATOM 1487 O O . VAL A 1 185 ? 11.042 12.319 3.720 1.00 93.81 185 VAL A O 1
ATOM 1490 N N . ASN A 1 186 ? 9.964 12.520 1.767 1.00 91.56 186 ASN A N 1
ATOM 1491 C CA . ASN A 1 186 ? 11.131 13.009 1.026 1.00 91.56 186 ASN A CA 1
ATOM 1492 C C . ASN A 1 186 ? 11.606 14.408 1.464 1.00 91.56 186 ASN A C 1
ATOM 1494 O O . ASN A 1 186 ? 12.742 14.790 1.203 1.00 91.56 186 ASN A O 1
ATOM 1498 N N . ASN A 1 187 ? 10.747 15.185 2.133 1.00 89.00 187 ASN A N 1
ATOM 1499 C CA . ASN A 1 187 ? 11.109 16.486 2.706 1.00 89.00 187 ASN A CA 1
ATOM 1500 C C . ASN A 1 187 ? 11.702 16.375 4.121 1.00 89.00 187 ASN A C 1
ATOM 1502 O O . ASN A 1 187 ? 12.107 17.389 4.696 1.00 89.00 187 ASN A O 1
ATOM 1506 N N . THR A 1 188 ? 11.733 15.176 4.704 1.00 83.75 188 THR A N 1
ATOM 1507 C CA . THR A 1 188 ? 12.249 14.954 6.053 1.00 83.75 188 THR A CA 1
ATOM 1508 C C . THR A 1 188 ? 13.746 14.651 5.996 1.00 83.75 188 THR A C 1
ATOM 1510 O O . THR A 1 188 ? 14.187 13.809 5.225 1.00 83.75 188 THR A O 1
ATOM 1513 N N . ALA A 1 189 ? 14.546 15.327 6.827 1.00 71.12 189 ALA A N 1
ATOM 1514 C CA . ALA A 1 189 ? 15.990 15.073 6.925 1.00 71.12 189 ALA A CA 1
ATOM 1515 C C . ALA A 1 189 ? 16.334 13.792 7.719 1.00 71.12 189 ALA A C 1
ATOM 1517 O O . ALA A 1 189 ? 17.496 13.396 7.784 1.00 71.12 189 ALA A O 1
ATOM 1518 N N . GLU A 1 190 ? 15.344 13.171 8.364 1.00 75.12 190 GLU A N 1
ATOM 1519 C CA . GLU A 1 190 ? 15.527 11.994 9.212 1.00 75.12 190 GLU A CA 1
ATOM 1520 C C . GLU A 1 190 ? 15.344 10.701 8.411 1.00 75.12 190 GLU A C 1
ATOM 1522 O O . GLU A 1 190 ? 14.271 10.427 7.882 1.00 75.12 190 GLU A O 1
ATOM 1527 N N . HIS A 1 191 ? 16.382 9.865 8.383 1.00 71.44 191 HIS A N 1
ATOM 1528 C CA . HIS A 1 191 ? 16.377 8.587 7.660 1.00 71.44 191 HIS A CA 1
ATOM 1529 C C . HIS A 1 191 ? 15.573 7.478 8.362 1.00 71.44 191 HIS A C 1
ATOM 1531 O O . HIS A 1 191 ? 15.238 6.484 7.729 1.00 71.44 191 HIS A O 1
ATOM 1537 N N . ASN A 1 192 ? 15.220 7.669 9.639 1.00 74.00 192 ASN A N 1
ATOM 1538 C CA . ASN A 1 192 ? 14.483 6.698 10.460 1.00 74.00 192 ASN A CA 1
ATOM 1539 C C . ASN A 1 192 ? 13.040 7.150 10.748 1.00 74.00 192 ASN A C 1
ATOM 1541 O O . ASN A 1 192 ? 12.449 6.760 11.758 1.00 74.00 192 ASN A O 1
ATOM 1545 N N . VAL A 1 193 ? 12.485 8.021 9.900 1.00 84.06 193 VAL A N 1
ATOM 1546 C CA . VAL A 1 193 ? 11.115 8.507 10.058 1.00 84.06 193 VAL A CA 1
ATOM 1547 C C . VAL A 1 193 ? 10.124 7.504 9.476 1.00 84.06 193 VAL A C 1
ATOM 1549 O O . VAL A 1 193 ? 10.222 7.113 8.316 1.00 84.06 193 VAL A O 1
ATOM 1552 N N . VAL A 1 194 ? 9.127 7.122 10.273 1.00 91.31 194 VAL A N 1
ATOM 1553 C CA . VAL A 1 194 ? 7.974 6.361 9.788 1.00 91.31 194 VAL A CA 1
ATOM 1554 C C . VAL A 1 194 ? 6.765 7.281 9.749 1.00 91.31 194 VAL A C 1
ATOM 1556 O O . VAL A 1 194 ? 6.224 7.664 10.790 1.00 91.31 194 VAL A O 1
ATOM 1559 N N . THR A 1 195 ? 6.310 7.590 8.542 1.00 93.69 195 THR A N 1
ATOM 1560 C CA . THR A 1 195 ? 5.180 8.488 8.305 1.00 93.69 195 THR A CA 1
ATOM 1561 C C . THR A 1 195 ? 3.996 7.697 7.782 1.00 93.69 195 THR A C 1
ATOM 1563 O O . THR A 1 195 ? 4.141 6.803 6.952 1.00 93.69 195 THR A O 1
ATOM 1566 N N . MET A 1 196 ? 2.802 8.030 8.260 1.00 94.62 196 MET A N 1
ATOM 1567 C CA . MET A 1 196 ? 1.552 7.418 7.827 1.00 94.62 196 MET A CA 1
ATOM 1568 C C . MET A 1 196 ? 0.577 8.509 7.402 1.00 94.62 196 MET A C 1
ATOM 1570 O O . MET A 1 196 ? 0.481 9.538 8.065 1.00 94.62 196 MET A O 1
ATOM 1574 N N . ILE A 1 197 ? -0.181 8.250 6.340 1.00 96.19 197 ILE A N 1
ATOM 1575 C CA . ILE A 1 197 ? -1.272 9.115 5.896 1.00 96.19 197 ILE A CA 1
ATOM 1576 C C . ILE A 1 197 ? -2.618 8.412 6.039 1.00 96.19 197 ILE A C 1
ATOM 1578 O O . ILE A 1 197 ? -2.724 7.206 5.817 1.00 96.19 197 ILE A O 1
ATOM 1582 N N . ASP A 1 198 ? -3.645 9.169 6.417 1.00 95.94 198 ASP A N 1
ATOM 1583 C CA . ASP A 1 198 ? -4.992 8.645 6.652 1.00 95.94 198 ASP A CA 1
ATOM 1584 C C . ASP A 1 198 ? -5.670 8.143 5.358 1.00 95.94 198 ASP A C 1
ATOM 1586 O O . ASP A 1 198 ? -5.180 8.328 4.234 1.00 95.94 198 ASP A O 1
ATOM 1590 N N . PHE A 1 199 ? -6.802 7.467 5.535 1.00 96.81 199 PHE A N 1
ATOM 1591 C CA . PHE A 1 199 ? -7.580 6.863 4.466 1.00 96.81 199 PHE A CA 1
ATOM 1592 C C . PHE A 1 199 ? -8.187 7.914 3.528 1.00 96.81 199 PHE A C 1
ATOM 1594 O O . PHE A 1 199 ? -8.932 8.797 3.949 1.00 96.81 199 PHE A O 1
ATOM 1601 N N . GLU A 1 200 ? -7.956 7.744 2.228 1.00 98.19 200 GLU A N 1
ATOM 1602 C CA . GLU A 1 200 ? -8.667 8.450 1.156 1.00 98.19 200 GLU A CA 1
ATOM 1603 C C . GLU A 1 200 ? -9.116 7.430 0.087 1.00 98.19 200 GLU A C 1
ATOM 1605 O O . GLU A 1 200 ? -8.498 6.367 -0.040 1.00 98.19 200 GLU A O 1
ATOM 1610 N N . PRO A 1 201 ? -10.187 7.697 -0.688 1.00 98.06 201 PRO A N 1
ATOM 1611 C CA . PRO A 1 201 ? -10.537 6.863 -1.837 1.00 98.06 201 PRO A CA 1
ATOM 1612 C C . PRO A 1 201 ? -9.376 6.794 -2.835 1.00 98.06 201 PRO A C 1
ATOM 1614 O O . PRO A 1 201 ? -8.925 7.827 -3.336 1.00 98.06 201 PRO A O 1
ATOM 1617 N N . TYR A 1 202 ? -8.913 5.585 -3.154 1.00 97.81 202 TYR A N 1
ATOM 1618 C CA . TYR A 1 202 ? -7.743 5.389 -4.007 1.00 97.81 202 TYR A CA 1
ATOM 1619 C C . TYR A 1 202 ? -8.125 4.738 -5.337 1.00 97.81 202 TYR A C 1
ATOM 1621 O O . TYR A 1 202 ? -8.510 3.572 -5.397 1.00 97.81 202 TYR A O 1
ATOM 1629 N N . ALA A 1 203 ? -8.059 5.520 -6.418 1.00 97.06 203 ALA A N 1
ATOM 1630 C CA . ALA A 1 203 ? -8.532 5.106 -7.740 1.00 97.06 203 ALA A CA 1
ATOM 1631 C C . ALA A 1 203 ? -7.873 3.816 -8.284 1.00 97.06 203 ALA A C 1
ATOM 1633 O O . ALA A 1 203 ? -8.605 3.011 -8.861 1.00 97.06 203 ALA A O 1
ATOM 1634 N N . PRO A 1 204 ? -6.557 3.565 -8.099 1.00 96.00 204 PRO A N 1
ATOM 1635 C CA . PRO A 1 204 ? -5.935 2.300 -8.512 1.00 96.00 204 PRO A CA 1
ATOM 1636 C C . PRO A 1 204 ? -6.578 1.053 -7.885 1.00 96.00 204 PRO A C 1
ATOM 1638 O O . PRO A 1 204 ? -6.717 0.043 -8.574 1.00 96.00 204 PRO A O 1
ATOM 1641 N N . SER A 1 205 ? -7.074 1.167 -6.649 1.00 94.19 205 SER A N 1
ATOM 1642 C CA . SER A 1 205 ? -7.754 0.095 -5.907 1.00 94.19 205 SER A CA 1
ATOM 1643 C C . SER A 1 205 ? -9.287 0.188 -5.996 1.00 94.19 205 SER A C 1
ATOM 1645 O O . SER A 1 205 ? -9.994 -0.032 -5.014 1.00 94.19 205 SER A O 1
ATOM 1647 N N . ASP A 1 206 ? -9.828 0.556 -7.163 1.00 94.25 206 ASP A N 1
ATOM 1648 C CA . ASP A 1 206 ? -11.273 0.733 -7.419 1.00 94.25 206 ASP A CA 1
ATOM 1649 C C . ASP A 1 206 ? -11.972 1.705 -6.447 1.00 94.25 206 ASP A C 1
ATOM 1651 O O . ASP A 1 206 ? -13.126 1.506 -6.064 1.00 94.25 206 ASP A O 1
ATOM 1655 N N . PHE A 1 207 ? -11.277 2.772 -6.038 1.00 95.88 207 PHE A N 1
ATOM 1656 C CA . PHE A 1 207 ? -11.752 3.763 -5.061 1.00 95.88 207 PHE A CA 1
ATOM 1657 C C . PHE A 1 207 ? -12.029 3.204 -3.659 1.00 95.88 207 PHE A C 1
ATOM 1659 O O . PHE A 1 207 ? -12.647 3.892 -2.839 1.00 95.88 207 PHE A O 1
ATOM 1666 N N . ALA A 1 208 ? -11.545 1.998 -3.345 1.00 96.62 208 ALA A N 1
ATOM 1667 C CA . ALA A 1 208 ? -11.527 1.523 -1.971 1.00 96.62 208 ALA A CA 1
ATOM 1668 C C . ALA A 1 208 ? -10.751 2.522 -1.083 1.00 96.62 208 ALA A C 1
ATOM 1670 O O . ALA A 1 208 ? -9.760 3.107 -1.538 1.00 96.62 208 ALA A O 1
ATOM 1671 N N . PRO A 1 209 ? -11.182 2.753 0.172 1.00 97.56 209 PRO A N 1
ATOM 1672 C CA . PRO A 1 209 ? -10.411 3.559 1.108 1.00 97.56 209 PRO A CA 1
ATOM 1673 C C . PRO A 1 209 ? -9.037 2.926 1.342 1.00 97.56 209 PRO A C 1
ATOM 1675 O O . PRO A 1 209 ? -8.955 1.797 1.826 1.00 97.56 209 PRO A O 1
ATOM 1678 N N . ALA A 1 210 ? -7.969 3.662 1.038 1.00 97.19 210 ALA A N 1
ATOM 1679 C CA . ALA A 1 210 ? -6.597 3.218 1.252 1.00 97.19 210 ALA A CA 1
ATOM 1680 C C . ALA A 1 210 ? -5.840 4.228 2.111 1.00 97.19 210 ALA A C 1
ATOM 1682 O O . ALA A 1 210 ? -5.976 5.436 1.929 1.00 97.19 210 ALA A O 1
ATOM 1683 N N . SER A 1 211 ? -5.036 3.713 3.033 1.00 96.69 211 SER A N 1
ATOM 1684 C CA . SER A 1 211 ? -4.081 4.459 3.849 1.00 96.69 211 SER A CA 1
ATOM 1685 C C . SER A 1 211 ? -2.695 3.885 3.578 1.00 96.69 211 SER A C 1
ATOM 1687 O O . SER A 1 211 ? -2.560 2.689 3.307 1.00 96.69 211 SER A O 1
ATOM 1689 N N . PHE A 1 212 ? -1.678 4.739 3.635 1.00 97.25 212 PHE A N 1
ATOM 1690 C CA . PHE A 1 212 ? -0.306 4.370 3.313 1.00 97.25 212 PHE A CA 1
ATOM 1691 C C . PHE A 1 212 ? 0.619 4.708 4.473 1.00 97.25 212 PHE A C 1
ATOM 1693 O O . PHE A 1 212 ? 0.406 5.682 5.197 1.00 97.25 212 PHE A O 1
ATOM 1700 N N . ILE A 1 213 ? 1.666 3.907 4.620 1.00 96.19 213 ILE A N 1
ATOM 1701 C CA . ILE A 1 213 ? 2.773 4.140 5.538 1.00 96.19 213 ILE A CA 1
ATOM 1702 C C . ILE A 1 213 ? 4.072 4.032 4.743 1.00 96.19 213 ILE A C 1
ATOM 1704 O O . ILE A 1 213 ? 4.179 3.203 3.839 1.00 96.19 213 ILE A O 1
ATOM 1708 N N . ALA A 1 214 ? 5.030 4.900 5.036 1.00 95.69 214 ALA A N 1
ATOM 1709 C CA . ALA A 1 214 ? 6.285 4.971 4.313 1.00 95.69 214 ALA A CA 1
ATOM 1710 C C . ALA A 1 214 ? 7.423 5.381 5.246 1.00 95.69 214 ALA A C 1
ATOM 1712 O O . ALA A 1 214 ? 7.224 6.053 6.257 1.00 95.69 214 ALA A O 1
ATOM 1713 N N . THR A 1 215 ? 8.620 4.962 4.865 1.00 94.25 215 THR A N 1
ATOM 1714 C CA . THR A 1 215 ? 9.885 5.286 5.518 1.00 94.25 215 THR A CA 1
ATOM 1715 C C . THR A 1 215 ? 10.957 5.376 4.432 1.00 94.25 215 THR A C 1
ATOM 1717 O O . THR A 1 215 ? 10.848 4.662 3.425 1.00 94.25 215 THR A O 1
ATOM 1720 N N . PRO A 1 216 ? 11.982 6.227 4.583 1.00 93.44 216 PRO A N 1
ATOM 1721 C CA . PRO A 1 216 ? 13.149 6.186 3.716 1.00 93.44 216 PRO A CA 1
ATOM 1722 C C . PRO A 1 216 ? 13.836 4.818 3.801 1.00 93.44 216 PRO A C 1
ATOM 1724 O O . PRO A 1 216 ? 13.943 4.234 4.877 1.00 93.44 216 PRO A O 1
ATOM 1727 N N . ILE A 1 217 ? 14.316 4.307 2.667 1.00 91.06 217 ILE A N 1
ATOM 1728 C CA . ILE A 1 217 ? 15.191 3.129 2.633 1.00 91.06 217 ILE A CA 1
ATOM 1729 C C . ILE A 1 217 ? 16.625 3.650 2.729 1.00 91.06 217 ILE A C 1
ATOM 1731 O O . ILE A 1 217 ? 17.068 4.389 1.847 1.00 91.06 217 ILE A O 1
ATOM 1735 N N . SER A 1 218 ? 17.345 3.283 3.789 1.00 77.56 218 SER A N 1
ATOM 1736 C CA . SER A 1 218 ? 18.742 3.677 3.989 1.00 77.56 218 SER A CA 1
ATOM 1737 C C . SER A 1 218 ? 19.625 2.436 4.020 1.00 77.56 218 SER A C 1
ATOM 1739 O O . SER A 1 218 ? 19.253 1.411 4.581 1.00 77.56 218 SER A O 1
ATOM 1741 N N . ASP A 1 219 ? 20.820 2.502 3.434 1.00 66.75 219 ASP A N 1
ATOM 1742 C CA . ASP A 1 219 ? 21.733 1.354 3.453 1.00 66.75 219 ASP A CA 1
ATOM 1743 C C . ASP A 1 219 ? 22.471 1.169 4.789 1.00 66.75 219 ASP A C 1
ATOM 1745 O O . ASP A 1 219 ? 23.410 0.380 4.864 1.00 66.75 219 ASP A O 1
ATOM 1749 N N . GLY A 1 220 ? 22.063 1.883 5.844 1.00 56.00 220 GLY A N 1
ATOM 1750 C CA . GLY A 1 220 ? 22.661 1.821 7.178 1.00 56.00 220 GLY A CA 1
ATOM 1751 C C . GLY A 1 220 ? 24.088 2.379 7.282 1.00 56.00 220 GLY A C 1
ATOM 1752 O O . GLY A 1 220 ? 24.596 2.512 8.399 1.00 56.00 220 GLY A O 1
ATOM 1753 N N . PHE A 1 221 ? 24.737 2.731 6.162 1.00 48.69 221 PHE A N 1
ATOM 1754 C CA . PHE A 1 221 ? 26.104 3.264 6.127 1.00 48.69 221 PHE A CA 1
ATOM 1755 C C . PHE A 1 221 ? 26.156 4.788 6.001 1.00 48.69 221 PHE A C 1
ATOM 1757 O O . PHE A 1 221 ? 27.135 5.391 6.439 1.00 48.69 221 PHE A O 1
ATOM 1764 N N . ASN A 1 222 ? 25.099 5.411 5.480 1.00 45.62 222 ASN A N 1
ATOM 1765 C CA . ASN A 1 222 ? 24.937 6.863 5.480 1.00 45.62 222 ASN A CA 1
ATOM 1766 C C . ASN A 1 222 ? 23.934 7.270 6.568 1.00 45.62 222 ASN A C 1
ATOM 1768 O O . ASN A 1 222 ? 22.725 7.237 6.350 1.00 45.62 222 ASN A O 1
ATOM 1772 N N . LYS A 1 223 ? 24.466 7.601 7.751 1.00 42.03 223 LYS A N 1
ATOM 1773 C CA . LYS A 1 223 ? 23.740 8.258 8.848 1.00 42.03 223 LYS A CA 1
ATOM 1774 C C . LYS A 1 223 ? 23.807 9.771 8.718 1.00 42.03 223 LYS A C 1
ATOM 1776 O O . LYS A 1 223 ? 24.910 10.264 8.391 1.00 42.03 223 LYS A O 1
#

Foldseek 3Di:
DDDDPVNVVVVVVVCVVVVVVVVCVVVVVVVVVVVVVVVVVVVVVVVVVVVVCVVVVLVVVVLVLQLVLLQDVLNVVLLVQLVVLCVVCALVNQLCQLAVVQPDDLVCSLVDQASPPPGSNRVSSNVNSVVLSVSCVVSVHPWDFRADLVFQAGSDISSSFNRHSAHCCPGPNVPPQVSVQSVVQSPDPDQSDKDKDAWFQDVSVVRDTDIDIDGHRDNVPPD

Radius of gyration: 32.48 Å; chains: 1; bounding box: 97×31×88 Å